Protein AF-A0A1V9YJK4-F1 (afdb_monomer)

Sequence (195 aa):
MKTFAFTTLLTTSVIASNLHNMESQVDLLLQFGGKDFKGDTQCASGSYCKVFNEWYSQCQLGGDNAVGVWGQCGGDGYTGPTKCAEGCTSKKWSDNYSQCVPSSDNPTKISSNFVMSNGVCFDRTDNGTDYAVPGINSFEDCVNEVSTRGKTYATWNGKMCDMFKLVYSYKMNESCKSAAKFNPDKWDCQGNMDY

Solvent-accessible surface area (backbone atoms only — not comparable to full-atom values): 11337 Å² total; per-residue (Å²): 138,87,84,82,84,83,82,81,81,81,79,79,78,77,80,85,76,81,74,75,79,80,64,69,53,28,53,81,73,33,72,35,39,31,65,88,61,82,72,46,72,40,48,32,90,41,33,24,86,42,75,77,51,74,63,37,17,32,15,36,61,9,42,103,66,21,22,17,70,73,29,68,27,41,28,65,91,60,84,71,48,56,42,43,12,68,73,31,36,76,44,74,80,50,76,62,34,17,29,10,32,50,53,85,72,48,82,68,82,46,64,90,42,52,48,75,40,79,21,39,32,66,42,86,48,90,92,53,99,55,52,71,44,76,82,48,84,48,65,44,57,36,51,45,49,20,55,78,69,74,30,39,30,31,25,29,66,83,53,43,29,37,35,24,77,63,49,74,51,68,46,82,39,79,78,23,35,21,36,41,49,38,42,77,92,74,76,43,70,91,68,65,73,92,126

Structure (mmCIF, N/CA/C/O backbone):
data_AF-A0A1V9YJK4-F1
#
_entry.id   AF-A0A1V9YJK4-F1
#
loop_
_atom_site.group_PDB
_atom_site.id
_atom_site.type_symbol
_atom_site.label_atom_id
_atom_site.label_alt_id
_atom_site.label_comp_id
_atom_site.label_asym_id
_atom_site.label_entity_id
_atom_site.label_seq_id
_atom_site.pdbx_PDB_ins_code
_atom_site.Cartn_x
_atom_site.Cartn_y
_atom_site.Cartn_z
_atom_site.occupancy
_atom_site.B_iso_or_equiv
_atom_site.auth_seq_id
_atom_site.auth_comp_id
_atom_site.auth_asym_id
_atom_site.auth_atom_id
_atom_site.pdbx_PDB_model_num
ATOM 1 N N . MET A 1 1 ? 11.602 73.565 -4.054 1.00 38.84 1 MET A N 1
ATOM 2 C CA . MET A 1 1 ? 11.328 72.321 -4.805 1.00 38.84 1 MET A CA 1
ATOM 3 C C . MET A 1 1 ? 11.532 71.168 -3.826 1.00 38.84 1 MET A C 1
ATOM 5 O O . MET A 1 1 ? 12.664 70.922 -3.442 1.00 38.84 1 MET A O 1
ATOM 9 N N . LYS A 1 2 ? 10.453 70.607 -3.259 1.00 36.59 2 LYS A N 1
ATOM 10 C CA . LYS A 1 2 ? 10.522 69.538 -2.243 1.00 36.59 2 LYS A CA 1
ATOM 11 C C . LYS A 1 2 ? 10.416 68.192 -2.957 1.00 36.59 2 LYS A C 1
ATOM 13 O O . LYS A 1 2 ? 9.367 67.888 -3.513 1.00 36.59 2 LYS A O 1
ATOM 18 N N . THR A 1 3 ? 11.498 67.426 -2.966 1.00 38.78 3 THR A N 1
ATOM 19 C CA . THR A 1 3 ? 11.543 66.079 -3.541 1.00 38.78 3 THR A CA 1
ATOM 20 C C . THR A 1 3 ? 11.019 65.093 -2.497 1.00 38.78 3 THR A C 1
ATOM 22 O O . THR A 1 3 ? 11.628 64.924 -1.444 1.00 38.78 3 THR A O 1
ATOM 25 N N . PHE A 1 4 ? 9.861 64.487 -2.758 1.00 41.50 4 PHE A N 1
ATOM 26 C CA . PHE A 1 4 ? 9.317 63.392 -1.955 1.00 41.50 4 PHE A CA 1
ATOM 27 C C . PHE A 1 4 ? 10.004 62.086 -2.369 1.00 41.50 4 PHE A C 1
ATOM 29 O O . PHE A 1 4 ? 9.888 61.669 -3.519 1.00 41.50 4 PHE A O 1
ATOM 36 N N . ALA A 1 5 ? 10.722 61.449 -1.444 1.00 45.41 5 ALA A N 1
ATOM 37 C CA . ALA A 1 5 ? 11.213 60.087 -1.619 1.00 45.41 5 ALA A CA 1
ATOM 38 C C . ALA A 1 5 ? 10.090 59.109 -1.237 1.00 45.41 5 ALA A C 1
ATOM 40 O O . ALA A 1 5 ? 9.694 59.039 -0.075 1.00 45.41 5 ALA A O 1
ATOM 41 N N . PHE A 1 6 ? 9.552 58.390 -2.222 1.00 45.97 6 PHE A N 1
ATOM 42 C CA . PHE A 1 6 ? 8.641 57.266 -2.006 1.00 45.97 6 PHE A CA 1
ATOM 43 C C . PHE A 1 6 ? 9.472 56.008 -1.741 1.00 45.97 6 PHE A C 1
ATOM 45 O O . PHE A 1 6 ? 10.063 55.441 -2.657 1.00 45.97 6 PHE A O 1
ATOM 52 N N . THR A 1 7 ? 9.529 55.573 -0.485 1.00 44.62 7 THR A N 1
ATOM 53 C CA . THR A 1 7 ? 10.108 54.280 -0.107 1.00 44.62 7 THR A CA 1
ATOM 54 C C . THR A 1 7 ? 9.038 53.205 -0.296 1.00 44.62 7 THR A C 1
ATOM 56 O O . THR A 1 7 ? 8.115 53.087 0.507 1.00 44.62 7 THR A O 1
ATOM 59 N N . THR A 1 8 ? 9.116 52.432 -1.376 1.00 44.72 8 THR A N 1
ATOM 60 C CA . THR A 1 8 ? 8.264 51.253 -1.583 1.00 44.72 8 THR A CA 1
ATOM 61 C C . THR A 1 8 ? 8.739 50.113 -0.683 1.00 44.72 8 THR A C 1
ATOM 63 O O . THR A 1 8 ? 9.786 49.521 -0.941 1.00 44.72 8 THR A O 1
ATOM 66 N N . LEU A 1 9 ? 7.977 49.795 0.370 1.00 43.16 9 LEU A N 1
ATOM 67 C CA . LEU A 1 9 ? 8.119 48.532 1.097 1.00 43.16 9 LEU A CA 1
ATOM 68 C C . LEU A 1 9 ? 7.596 47.391 0.211 1.00 43.16 9 LEU A C 1
ATOM 70 O O . LEU A 1 9 ? 6.396 47.303 -0.041 1.00 43.16 9 LEU A O 1
ATOM 74 N N . LEU A 1 10 ? 8.487 46.500 -0.231 1.00 45.19 10 LEU A N 1
ATOM 75 C CA . LEU A 1 10 ? 8.087 45.173 -0.693 1.00 45.19 10 LEU A CA 1
ATOM 76 C C . LEU A 1 10 ? 7.698 44.347 0.537 1.00 45.19 10 LEU A C 1
ATOM 78 O O . LEU A 1 10 ? 8.560 43.890 1.283 1.00 45.19 10 LEU A O 1
ATOM 82 N N . THR A 1 11 ? 6.401 44.149 0.752 1.00 44.22 11 THR A N 1
ATOM 83 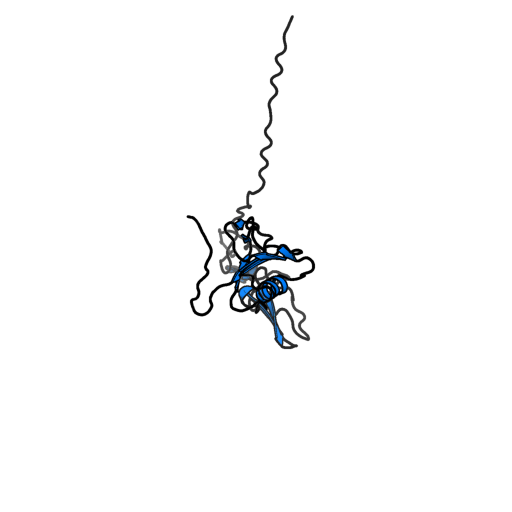C CA . THR A 1 11 ? 5.913 43.095 1.643 1.00 44.22 11 THR A CA 1
ATOM 84 C C . THR A 1 11 ? 6.063 41.771 0.902 1.00 44.22 11 THR A C 1
ATOM 86 O O . THR A 1 11 ? 5.256 41.453 0.027 1.00 44.22 11 THR A O 1
ATOM 89 N N . THR A 1 12 ? 7.106 41.003 1.203 1.00 48.06 12 THR A N 1
ATOM 90 C CA . THR A 1 12 ? 7.158 39.600 0.796 1.00 48.06 12 THR A CA 1
ATOM 91 C C . THR A 1 12 ? 6.079 38.850 1.571 1.00 48.06 12 THR A C 1
ATOM 93 O O . THR A 1 12 ? 6.155 38.664 2.783 1.00 48.06 12 THR A O 1
ATOM 96 N N . SER A 1 13 ? 5.023 38.448 0.870 1.00 49.06 13 SER A N 1
ATOM 97 C CA . SER A 1 13 ? 4.070 37.462 1.361 1.00 49.06 13 SER A CA 1
ATOM 98 C C . SER A 1 13 ? 4.814 36.142 1.544 1.00 49.06 13 SER A C 1
ATOM 100 O O . SER A 1 13 ? 5.209 35.506 0.565 1.00 49.06 13 SER A O 1
ATOM 102 N N . VAL A 1 14 ? 5.032 35.743 2.794 1.00 47.72 14 VAL A N 1
ATOM 103 C CA . VAL A 1 14 ? 5.474 34.389 3.124 1.00 47.72 14 VAL A CA 1
ATOM 104 C C . VAL A 1 14 ? 4.320 33.458 2.759 1.00 47.72 14 VAL A C 1
ATOM 106 O O . VAL A 1 14 ? 3.288 33.457 3.425 1.00 47.72 14 VAL A O 1
ATOM 109 N N . ILE A 1 15 ? 4.461 32.691 1.678 1.00 51.84 15 ILE A N 1
ATOM 110 C CA . ILE A 1 15 ? 3.573 31.558 1.418 1.00 51.84 15 ILE A CA 1
ATOM 111 C C . ILE A 1 15 ? 4.058 30.441 2.340 1.00 51.84 15 ILE A C 1
ATOM 113 O O . ILE A 1 15 ? 4.951 29.672 1.996 1.00 51.84 15 ILE A O 1
ATOM 117 N N . ALA A 1 16 ? 3.511 30.398 3.554 1.00 45.75 16 ALA A N 1
ATOM 118 C CA . ALA A 1 16 ? 3.593 29.214 4.391 1.00 45.75 16 ALA A CA 1
ATOM 119 C C . ALA A 1 16 ? 2.596 28.193 3.831 1.00 45.75 16 ALA A C 1
ATOM 121 O O . ALA A 1 16 ? 1.409 28.207 4.145 1.00 45.75 16 ALA A O 1
ATOM 122 N N . SER A 1 17 ? 3.067 27.323 2.949 1.00 50.72 17 SER A N 1
ATOM 123 C CA . SER A 1 17 ? 2.376 26.080 2.617 1.00 50.72 17 SER A CA 1
ATOM 124 C C . SER A 1 17 ? 3.384 24.967 2.850 1.00 50.72 17 SER A C 1
ATOM 126 O O . SER A 1 17 ? 4.493 25.047 2.329 1.00 50.72 17 SER A O 1
ATOM 128 N N . ASN A 1 18 ? 2.994 23.989 3.672 1.00 51.12 18 ASN A N 1
ATOM 129 C CA . ASN A 1 18 ? 3.783 22.884 4.247 1.00 51.12 18 ASN A CA 1
ATOM 130 C C . ASN A 1 18 ? 4.270 23.086 5.695 1.00 51.12 18 ASN A C 1
ATOM 132 O O . ASN A 1 18 ? 5.269 22.503 6.106 1.00 51.12 18 ASN A O 1
ATOM 136 N N . LEU A 1 19 ? 3.514 23.820 6.516 1.00 32.59 19 LEU A N 1
ATOM 137 C CA . LEU A 1 19 ? 3.364 23.383 7.905 1.00 32.59 19 LEU A CA 1
ATOM 138 C C . LEU A 1 19 ? 2.388 22.205 7.867 1.00 32.59 19 LEU A C 1
ATOM 140 O O . LEU A 1 19 ? 1.180 22.410 7.769 1.00 32.59 19 LEU A O 1
ATOM 144 N N . HIS A 1 20 ? 2.900 20.971 7.919 1.00 35.34 20 HIS A N 1
ATOM 145 C CA . HIS A 1 20 ? 2.105 19.923 8.548 1.00 35.34 20 HIS A CA 1
ATOM 146 C C . HIS A 1 20 ? 1.785 20.461 9.935 1.00 35.34 20 HIS A C 1
ATOM 148 O O . HIS A 1 20 ? 2.692 20.749 10.717 1.00 35.34 20 HIS A O 1
ATOM 154 N N . ASN A 1 21 ? 0.503 20.707 10.179 1.00 39.94 21 ASN A N 1
ATOM 155 C CA . ASN A 1 21 ? 0.000 21.051 11.489 1.00 39.94 21 ASN A CA 1
ATOM 156 C C . ASN A 1 21 ? 0.451 19.911 12.413 1.00 39.94 21 ASN A C 1
ATOM 158 O O . ASN A 1 21 ? -0.132 18.830 12.372 1.00 39.94 21 ASN A O 1
ATOM 162 N N . MET A 1 22 ? 1.526 20.107 13.184 1.00 43.03 22 MET A N 1
ATOM 163 C CA . MET A 1 22 ? 1.849 19.239 14.315 1.00 43.03 22 MET A CA 1
ATOM 164 C C . MET A 1 22 ? 0.860 19.577 15.426 1.00 43.03 22 MET A C 1
ATOM 166 O O . MET A 1 22 ? 1.220 20.087 16.482 1.00 43.03 22 MET A O 1
ATOM 170 N N . GLU A 1 23 ? -0.420 19.359 15.145 1.00 56.34 23 GLU A N 1
ATOM 171 C CA . GLU A 1 23 ? -1.382 19.122 16.199 1.00 56.34 23 GLU A CA 1
ATOM 172 C C . GLU A 1 23 ? -0.884 17.852 16.888 1.00 56.34 23 GLU A C 1
ATOM 174 O O . GLU A 1 23 ? -0.566 16.866 16.218 1.00 56.34 23 GLU A O 1
ATOM 179 N N . SER A 1 24 ? -0.670 17.914 18.196 1.00 66.75 24 SER A N 1
ATOM 180 C CA . SER A 1 24 ? -0.161 16.788 18.962 1.00 66.75 24 SER A CA 1
ATOM 181 C C . SER A 1 24 ? -1.217 15.683 18.948 1.00 66.75 24 SER A C 1
ATOM 183 O O . SER A 1 24 ? -2.209 15.709 19.670 1.00 66.75 24 SER A O 1
ATOM 185 N N . GLN A 1 25 ? -1.059 14.754 18.009 1.00 75.25 25 GLN A N 1
ATOM 186 C CA . GLN A 1 25 ? -1.966 13.634 17.823 1.00 75.25 25 GLN A CA 1
ATOM 187 C C . GLN A 1 25 ? -1.501 12.459 18.677 1.00 75.25 25 GLN A C 1
ATOM 189 O O . GLN A 1 25 ? -0.317 12.129 18.726 1.00 75.25 25 GLN A O 1
ATOM 194 N N . VAL A 1 26 ? -2.453 11.823 19.351 1.00 80.25 26 VAL A N 1
ATOM 195 C CA . VAL A 1 26 ? -2.215 10.624 20.145 1.00 80.25 26 VAL A CA 1
ATOM 196 C C . VAL A 1 26 ? -2.141 9.421 19.216 1.00 80.25 26 VAL A C 1
ATOM 198 O O . VAL A 1 26 ? -3.103 9.117 18.501 1.00 80.25 26 VAL A O 1
ATOM 201 N N . ASP A 1 27 ? -0.996 8.739 19.248 1.00 78.38 27 ASP A N 1
ATOM 202 C CA . ASP A 1 27 ? -0.776 7.520 18.480 1.00 78.38 27 ASP A CA 1
ATOM 203 C C . ASP A 1 27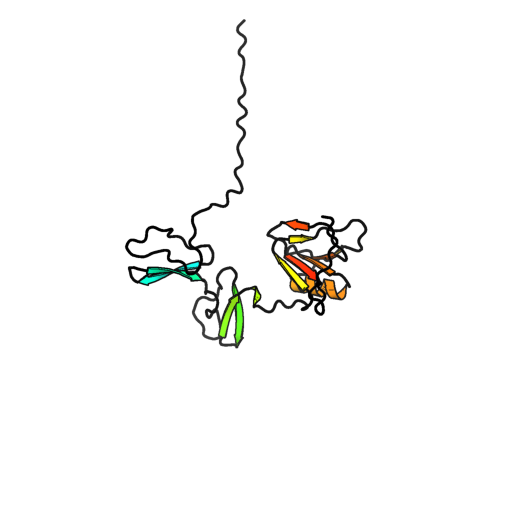 ? -1.734 6.400 18.891 1.00 78.38 27 ASP A C 1
ATOM 205 O O . ASP A 1 27 ? -2.366 6.379 19.954 1.00 78.38 27 ASP A O 1
ATOM 209 N N . LEU A 1 28 ? -1.829 5.417 18.009 1.00 77.38 28 LEU A N 1
ATOM 210 C CA . LEU A 1 28 ? -2.688 4.274 18.200 1.00 77.38 28 LEU A CA 1
ATOM 211 C C . LEU A 1 28 ? -2.388 3.518 19.511 1.00 77.38 28 LEU A C 1
ATOM 213 O O . LEU A 1 28 ? -1.239 3.315 19.891 1.00 77.38 28 LEU A O 1
ATOM 217 N N . LEU A 1 29 ? -3.446 3.033 20.170 1.00 82.81 29 LEU A N 1
ATOM 218 C CA . LEU A 1 29 ? -3.425 2.336 21.460 1.00 82.81 29 LEU A CA 1
ATOM 219 C C . LEU A 1 29 ? -2.910 3.186 22.630 1.00 82.81 29 LEU A C 1
ATOM 221 O O . LEU A 1 29 ? -2.842 2.683 23.755 1.00 82.81 29 LEU A O 1
ATOM 225 N N . LEU A 1 30 ? -2.601 4.464 22.429 1.00 89.31 30 LEU A N 1
ATOM 226 C CA . LEU A 1 30 ? -2.267 5.347 23.534 1.00 89.31 30 LEU A CA 1
ATOM 227 C C . LEU A 1 30 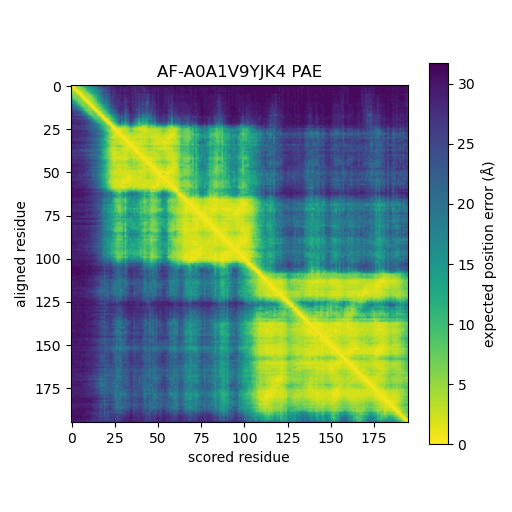? -3.528 5.909 24.196 1.00 89.31 30 LEU A C 1
ATOM 229 O O . LEU A 1 30 ? -4.610 6.004 23.604 1.00 89.31 30 LEU A O 1
ATOM 233 N N . GLN A 1 31 ? -3.381 6.239 25.479 1.00 90.50 31 GLN A N 1
ATOM 234 C CA . GLN A 1 31 ? -4.411 6.935 26.235 1.00 90.50 31 GLN A CA 1
ATOM 235 C C . GLN A 1 31 ? -4.546 8.361 25.701 1.00 90.50 31 GLN A C 1
ATOM 237 O O . GLN A 1 31 ? -3.544 9.057 25.576 1.00 90.50 31 GLN A O 1
ATOM 242 N N . PHE A 1 32 ? -5.777 8.797 25.446 1.00 90.19 32 PHE A N 1
ATOM 243 C CA . PHE A 1 32 ? -6.083 10.177 25.038 1.00 90.19 32 PHE A CA 1
ATOM 244 C C . PHE A 1 32 ? -7.132 10.836 25.950 1.00 90.19 32 PHE A C 1
ATOM 246 O O . PHE A 1 32 ? -7.530 11.978 25.736 1.00 90.19 32 PHE A O 1
ATOM 253 N N . GLY A 1 33 ? -7.635 10.123 26.961 1.00 90.94 33 GLY A N 1
ATOM 254 C CA . GLY A 1 33 ? -8.665 10.656 27.843 1.00 90.94 33 GLY A CA 1
ATOM 255 C C . GLY A 1 33 ? -8.837 9.880 29.140 1.00 90.94 33 GLY A C 1
ATOM 256 O O . GLY A 1 33 ? -8.253 8.813 29.350 1.00 90.94 33 GLY A O 1
ATOM 257 N N . GLY A 1 34 ? -9.647 10.458 30.021 1.00 92.56 34 GLY A N 1
ATOM 258 C CA . GLY A 1 34 ? -9.867 9.989 31.381 1.00 92.56 34 GLY A CA 1
ATOM 259 C C . GLY A 1 34 ? -9.866 11.145 32.372 1.00 92.56 34 GLY A C 1
ATOM 260 O O . GLY A 1 34 ? -9.317 12.217 32.109 1.00 92.56 34 GLY A O 1
ATOM 261 N N . LYS A 1 35 ? -10.492 10.940 33.523 1.00 94.50 35 LYS A N 1
ATOM 262 C CA . LYS A 1 35 ? -10.474 11.886 34.630 1.00 94.50 35 LYS A CA 1
ATOM 263 C C . LYS A 1 35 ? -9.028 12.150 35.059 1.00 94.50 35 LYS A C 1
ATOM 265 O O . LYS A 1 35 ? -8.242 11.225 35.232 1.00 94.50 35 LYS A O 1
ATOM 270 N N . ASP A 1 36 ? -8.694 13.435 35.146 1.00 91.69 36 ASP A N 1
ATOM 271 C CA . ASP A 1 36 ? -7.356 13.978 35.421 1.00 91.69 36 ASP A CA 1
ATOM 272 C C . ASP A 1 36 ? -6.274 13.747 34.349 1.00 91.69 36 ASP A C 1
ATOM 274 O O . ASP A 1 36 ? -5.127 14.145 34.555 1.00 91.69 36 ASP A O 1
ATOM 278 N N . PHE A 1 37 ? -6.617 13.210 33.174 1.00 91.88 37 PHE A N 1
ATOM 279 C CA . PHE A 1 37 ? -5.679 13.109 32.054 1.00 91.88 37 PHE A CA 1
ATOM 280 C C . PHE A 1 37 ? -5.255 14.507 31.556 1.00 91.88 37 PHE A C 1
ATOM 282 O O . PHE A 1 37 ? -6.090 15.395 31.377 1.00 91.88 37 PHE A O 1
ATOM 289 N N . LYS A 1 38 ? -3.943 14.718 31.369 1.00 91.19 38 LYS A N 1
ATOM 290 C CA . LYS A 1 38 ? -3.337 16.010 30.968 1.00 91.19 38 LYS A CA 1
ATOM 291 C C . LYS A 1 38 ? -2.611 15.964 29.619 1.00 91.19 38 LYS A C 1
ATOM 293 O O . LYS A 1 38 ? -1.958 16.941 29.267 1.00 91.19 38 LYS A O 1
ATOM 298 N N . GLY A 1 39 ? -2.668 14.829 28.926 1.00 86.75 39 GLY A N 1
ATOM 299 C CA . GLY A 1 39 ? -2.074 14.672 27.603 1.00 86.75 39 GLY A CA 1
ATOM 300 C C . GLY A 1 39 ? -3.000 15.157 26.494 1.00 86.75 39 GLY A C 1
ATOM 301 O O . GLY A 1 39 ? -4.077 15.705 26.746 1.00 86.75 39 GLY A O 1
ATOM 302 N N . ASP A 1 40 ? -2.578 14.916 25.261 1.00 89.06 40 ASP A N 1
ATOM 303 C CA . ASP A 1 40 ? -3.336 15.291 24.075 1.00 89.06 40 ASP A CA 1
ATOM 304 C C . ASP A 1 40 ? -4.629 14.488 23.949 1.00 89.06 40 ASP A C 1
ATOM 306 O O . ASP A 1 40 ? -4.702 13.322 24.327 1.00 89.06 40 ASP A O 1
ATOM 310 N N . THR A 1 41 ? -5.677 15.117 23.425 1.00 87.12 41 THR A N 1
ATOM 311 C CA . THR A 1 41 ? -7.034 14.536 23.423 1.00 87.12 41 THR A CA 1
ATOM 312 C C . THR A 1 41 ? -7.552 14.218 22.026 1.00 87.12 41 THR A C 1
ATOM 314 O O . THR A 1 41 ? -8.715 13.851 21.857 1.00 87.12 41 THR A O 1
ATOM 317 N N . GLN A 1 42 ? -6.688 14.323 21.018 1.00 84.00 42 GLN A N 1
ATOM 318 C CA . GLN A 1 42 ? -7.042 14.081 19.630 1.00 84.00 42 GLN A CA 1
ATOM 319 C C . GLN A 1 42 ? -6.275 12.879 19.097 1.00 84.00 42 GLN A C 1
ATOM 321 O O . GLN A 1 42 ? -5.049 12.887 19.048 1.00 84.00 42 GLN A O 1
ATOM 326 N N . CYS A 1 43 ? -6.999 11.832 18.706 1.00 82.56 43 CYS A N 1
ATOM 327 C CA . CYS A 1 43 ? -6.388 10.669 18.075 1.00 82.56 43 CYS A CA 1
ATOM 328 C C . CYS A 1 43 ? -5.836 11.024 16.694 1.00 82.56 43 CYS A C 1
ATOM 330 O O . CYS A 1 43 ? -6.409 11.858 15.987 1.00 82.56 43 CYS A O 1
ATOM 332 N N . ALA A 1 44 ? -4.757 10.347 16.304 1.00 77.19 44 ALA A N 1
ATOM 333 C CA . ALA A 1 44 ? -4.239 10.433 14.948 1.00 77.19 44 ALA A CA 1
ATOM 334 C C . ALA A 1 44 ? -5.297 10.053 13.898 1.00 77.19 44 ALA A C 1
ATOM 336 O O . ALA A 1 44 ? -6.203 9.253 14.165 1.00 77.19 44 ALA A O 1
ATOM 337 N N . SER A 1 45 ? -5.177 10.618 12.693 1.00 65.62 45 SER A N 1
ATOM 338 C CA . SER A 1 45 ? -6.061 10.297 11.563 1.00 65.62 45 SER A CA 1
ATOM 339 C C . SER A 1 45 ? -6.187 8.781 11.357 1.00 65.62 45 SER A C 1
ATOM 341 O O . SER A 1 45 ? -5.209 8.041 11.440 1.00 65.62 45 SER A O 1
ATOM 343 N N . GLY A 1 46 ? -7.414 8.301 11.128 1.00 64.88 46 GLY A N 1
ATOM 344 C CA . GLY A 1 46 ? -7.713 6.866 11.005 1.00 64.88 46 GLY A CA 1
ATOM 345 C C . GLY A 1 46 ? -7.919 6.125 12.335 1.00 64.88 46 GLY A C 1
ATOM 346 O O . GLY A 1 46 ? -8.209 4.925 12.322 1.00 64.88 46 GLY A O 1
ATOM 347 N N . SER A 1 47 ? -7.817 6.825 13.468 1.00 74.75 47 SER A N 1
ATOM 348 C CA . SER A 1 47 ? -8.146 6.309 14.799 1.00 74.75 47 SER A CA 1
ATOM 349 C C . SER A 1 47 ? -9.321 7.065 15.424 1.00 74.75 47 SER A C 1
ATOM 351 O O . SER A 1 47 ? -9.608 8.210 15.074 1.00 74.75 47 SER A O 1
ATOM 353 N N . TYR A 1 48 ? -9.993 6.432 16.386 1.00 76.88 48 TYR A N 1
ATOM 354 C CA . TYR A 1 48 ? -11.122 7.007 17.106 1.00 76.88 48 TYR A CA 1
ATOM 355 C C . TYR A 1 48 ? -11.004 6.856 18.613 1.00 76.88 48 TYR A C 1
ATOM 357 O O . TYR A 1 48 ? -10.343 5.965 19.152 1.00 76.88 48 TYR A O 1
ATOM 365 N N . CYS A 1 49 ? -11.710 7.754 19.281 1.00 79.62 49 CYS A N 1
ATOM 366 C CA . CYS A 1 49 ? -11.866 7.816 20.717 1.00 79.62 49 CYS A CA 1
ATOM 367 C C . CYS A 1 49 ? -12.738 6.644 21.196 1.00 79.62 49 CYS A C 1
ATOM 369 O O . CYS A 1 49 ? -13.957 6.645 21.019 1.00 79.62 49 CYS A O 1
ATOM 371 N N . LYS A 1 50 ? -12.129 5.638 21.835 1.00 82.69 50 LYS A N 1
ATOM 372 C CA . LYS A 1 50 ? -12.877 4.629 22.592 1.00 82.69 50 LYS A CA 1
ATOM 373 C C . LYS A 1 50 ? -12.777 4.924 24.081 1.00 82.69 50 LYS A C 1
ATOM 375 O O . LYS A 1 50 ? -11.727 4.734 2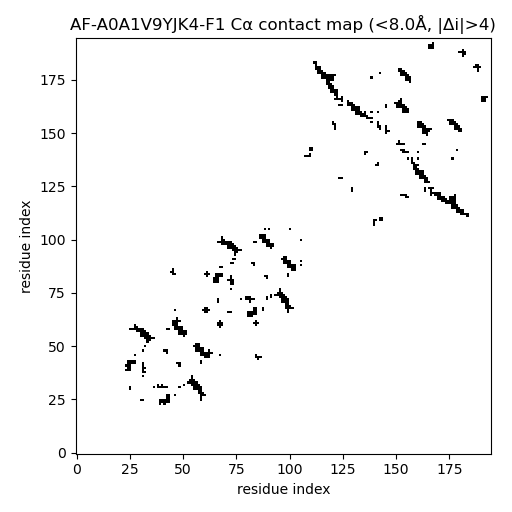4.697 1.00 82.69 50 LYS A O 1
ATOM 380 N N . VAL A 1 51 ? -13.892 5.347 24.669 1.00 85.69 51 VAL A N 1
ATOM 381 C CA . VAL A 1 51 ? -14.032 5.470 26.125 1.00 85.69 51 VAL A CA 1
ATOM 382 C C . VAL A 1 51 ? -14.217 4.074 26.715 1.00 85.69 51 VAL A C 1
ATOM 384 O O . VAL A 1 51 ? -15.143 3.359 26.335 1.00 85.69 51 VAL A O 1
ATOM 387 N N . PHE A 1 52 ? -13.340 3.671 27.634 1.00 83.75 52 PHE A N 1
ATOM 388 C CA . PHE A 1 52 ? -13.501 2.414 28.373 1.00 83.75 52 PHE A CA 1
ATOM 389 C C . PHE A 1 52 ? -14.189 2.645 29.715 1.00 83.75 52 PHE A C 1
ATOM 391 O O . PHE A 1 52 ? -15.041 1.856 30.116 1.00 83.75 52 PHE A O 1
ATOM 398 N N . ASN A 1 53 ? -13.816 3.715 30.415 1.00 90.88 53 ASN A N 1
ATOM 399 C CA . ASN A 1 53 ? -14.443 4.157 31.656 1.00 90.88 53 ASN A CA 1
ATOM 400 C C . ASN A 1 53 ? -14.139 5.646 31.896 1.00 90.88 53 ASN A C 1
ATOM 402 O O . ASN A 1 53 ? -13.466 6.287 31.092 1.00 90.88 53 ASN A O 1
ATOM 406 N N . GLU A 1 54 ? -14.622 6.202 33.009 1.00 94.44 54 GLU A N 1
ATOM 407 C CA . GLU A 1 54 ? -14.426 7.623 33.329 1.00 94.44 54 GLU A CA 1
ATOM 408 C C . GLU A 1 54 ? -12.945 8.022 33.513 1.00 94.44 54 GLU A C 1
ATOM 410 O O . GLU A 1 54 ? -12.620 9.195 33.384 1.00 94.44 54 GLU A O 1
ATOM 415 N N . TRP A 1 55 ? -12.044 7.073 33.793 1.00 95.19 55 TRP A N 1
ATOM 416 C CA . TRP A 1 55 ? -10.614 7.294 34.055 1.00 95.19 55 TRP A CA 1
ATOM 417 C C . TRP A 1 55 ? -9.717 6.959 32.860 1.00 95.19 55 TRP A C 1
ATOM 419 O O . TRP A 1 55 ? -8.534 7.293 32.879 1.00 95.19 55 TRP A O 1
ATOM 429 N N . TYR A 1 56 ? -10.249 6.299 31.830 1.00 91.19 56 TYR A N 1
ATOM 430 C CA . TYR A 1 56 ? -9.449 5.797 30.722 1.00 91.19 56 TYR A CA 1
ATOM 431 C C . TYR A 1 56 ? -10.224 5.764 29.406 1.00 91.19 56 TYR A C 1
ATOM 433 O O . TYR A 1 56 ? -11.226 5.055 29.249 1.00 91.19 56 TYR A O 1
ATOM 441 N N . SER A 1 57 ? -9.669 6.473 28.430 1.00 91.12 57 SER A N 1
ATOM 442 C CA . SER A 1 57 ? -10.063 6.421 27.030 1.00 91.12 57 SER A CA 1
ATOM 443 C C . SER A 1 57 ? -8.822 6.226 26.168 1.00 91.12 57 SER A C 1
ATOM 445 O O . SER A 1 57 ? -7.789 6.856 26.400 1.00 91.12 57 SER A O 1
ATOM 447 N N . GLN A 1 58 ? -8.927 5.363 25.163 1.00 89.62 58 GLN A N 1
ATOM 448 C CA . GLN A 1 58 ? -7.813 4.968 24.306 1.00 89.62 58 GLN A CA 1
ATOM 449 C C . GLN A 1 58 ? -8.123 5.224 22.834 1.00 89.62 58 GLN A C 1
ATOM 451 O O . GLN A 1 58 ? -9.251 4.989 22.387 1.00 89.62 58 GLN A O 1
ATOM 456 N N . CYS A 1 59 ? -7.111 5.651 22.081 1.00 86.81 59 CYS A N 1
ATOM 457 C CA . CYS A 1 59 ? -7.205 5.738 20.635 1.00 86.81 59 CYS A CA 1
ATOM 458 C C . CYS A 1 59 ? -7.189 4.328 20.057 1.00 86.81 59 CYS A C 1
ATOM 460 O O . CYS A 1 59 ? -6.236 3.570 20.231 1.00 86.81 59 CYS A O 1
ATOM 462 N N . GLN A 1 60 ? -8.279 3.959 19.402 1.00 80.62 60 GLN A N 1
ATOM 463 C CA . GLN A 1 60 ? -8.459 2.662 18.766 1.00 80.62 60 GLN A CA 1
ATOM 464 C C . GLN A 1 60 ? -8.482 2.838 17.253 1.00 80.62 60 GLN A C 1
ATOM 466 O O . GLN A 1 60 ? -8.872 3.892 16.758 1.00 80.62 60 GLN A O 1
ATOM 471 N N . LEU A 1 61 ? -8.091 1.807 16.505 1.00 73.12 61 LEU A N 1
ATOM 472 C CA . LEU A 1 61 ? -8.208 1.832 15.045 1.00 73.12 61 LEU A CA 1
ATOM 473 C C . LEU A 1 61 ? -9.689 1.925 14.669 1.00 73.12 61 LEU A C 1
ATOM 475 O O . LEU A 1 61 ? -10.480 1.120 15.160 1.00 73.12 61 LEU A O 1
ATOM 479 N N . GLY A 1 62 ? -10.069 2.872 13.805 1.00 68.88 62 GLY A N 1
ATOM 480 C CA . GLY A 1 62 ? -11.468 3.061 13.401 1.00 68.88 62 GLY A CA 1
ATOM 481 C C . GLY A 1 62 ? -11.962 4.509 13.416 1.00 68.88 62 GLY A C 1
ATOM 482 O O . GLY A 1 62 ? -11.184 5.455 13.449 1.00 68.88 62 GLY A O 1
ATOM 483 N N . GLY A 1 63 ? -13.288 4.648 13.375 1.00 67.25 63 GLY A N 1
ATOM 484 C CA . GLY A 1 63 ? -14.074 5.886 13.372 1.00 67.25 63 GLY A CA 1
ATOM 485 C C . GLY A 1 63 ? -15.547 5.575 13.640 1.00 67.25 63 GLY A C 1
ATOM 486 O O . GLY A 1 63 ? -15.961 4.428 13.484 1.00 67.25 63 GLY A O 1
ATOM 487 N N . ASP A 1 64 ? -16.368 6.588 13.932 1.00 62.97 64 ASP A N 1
ATOM 488 C CA . ASP A 1 64 ? -17.828 6.420 14.110 1.00 62.97 64 ASP A CA 1
ATOM 489 C C . ASP A 1 64 ? -18.508 5.745 12.900 1.00 62.97 64 ASP A C 1
ATOM 491 O O . ASP A 1 64 ? -19.556 5.121 13.027 1.00 62.97 64 ASP A O 1
ATOM 495 N N . ASN A 1 65 ? -17.871 5.827 11.726 1.00 68.81 65 ASN A N 1
ATOM 496 C CA . ASN A 1 65 ? -18.284 5.179 10.481 1.00 68.81 65 ASN A CA 1
ATOM 497 C C . ASN A 1 65 ? -17.157 4.353 9.831 1.00 68.81 65 ASN A C 1
ATOM 499 O O . ASN A 1 65 ? -17.197 4.113 8.623 1.00 68.81 65 ASN A O 1
ATOM 503 N N . ALA A 1 66 ? -16.125 3.968 10.590 1.00 80.00 66 ALA A N 1
ATOM 504 C CA . ALA A 1 66 ? -14.995 3.204 10.073 1.00 80.00 66 ALA A CA 1
ATOM 505 C C . ALA A 1 66 ? -14.599 2.054 11.007 1.00 80.00 66 ALA A C 1
ATOM 507 O O . ALA A 1 66 ? -14.376 2.232 12.202 1.00 80.00 66 ALA A O 1
ATOM 508 N N . VAL A 1 67 ? -14.478 0.862 10.440 1.00 84.31 67 VAL A N 1
ATOM 509 C CA . VAL A 1 67 ? -14.105 -0.364 11.136 1.00 84.31 67 VAL A CA 1
ATOM 510 C C . VAL A 1 67 ? -12.589 -0.419 11.294 1.00 84.31 67 VAL A C 1
ATOM 512 O O . VAL A 1 67 ? -11.850 -0.304 10.314 1.00 84.31 67 VAL A O 1
ATOM 515 N N . GLY A 1 68 ? -12.124 -0.602 12.528 1.00 79.50 68 GLY A N 1
ATOM 516 C CA . GLY A 1 68 ? -10.709 -0.812 12.826 1.00 79.50 68 GLY A CA 1
ATOM 517 C C . GLY A 1 68 ? -10.133 -2.072 12.186 1.00 79.50 68 GLY A C 1
ATOM 518 O O . GLY A 1 68 ? -10.866 -2.951 11.727 1.00 79.50 68 GLY A O 1
ATOM 519 N N . VAL A 1 69 ? -8.804 -2.189 12.189 1.00 79.06 69 VAL A N 1
ATOM 520 C CA . VAL A 1 69 ? -8.138 -3.416 11.734 1.00 79.06 69 VAL A CA 1
ATOM 521 C C . VAL A 1 69 ? -8.689 -4.631 12.486 1.00 79.06 69 VAL A C 1
ATOM 523 O O . VAL A 1 69 ? -8.986 -4.573 13.679 1.00 79.06 69 VAL A O 1
ATOM 526 N N . TRP A 1 70 ? -8.857 -5.727 11.762 1.00 84.81 70 TRP A N 1
ATOM 527 C CA . TRP A 1 70 ? -9.454 -6.989 12.192 1.00 84.81 70 TRP A CA 1
ATOM 528 C C . TRP A 1 70 ? -10.946 -6.936 12.560 1.00 84.81 70 TRP A C 1
ATOM 530 O O . TRP A 1 70 ? -11.523 -7.968 12.906 1.00 84.81 70 TRP A O 1
ATOM 540 N N . GLY A 1 71 ? -11.613 -5.786 12.445 1.00 87.81 71 GLY A N 1
ATOM 541 C CA . GLY A 1 71 ? -13.060 -5.693 12.632 1.00 87.81 71 GLY A CA 1
ATOM 542 C C . GLY A 1 71 ? -13.848 -6.210 11.423 1.00 87.81 71 GLY A C 1
ATOM 543 O O . GLY A 1 71 ? -13.376 -6.142 10.288 1.00 87.81 71 GLY A O 1
ATOM 544 N N . GLN A 1 72 ? -15.066 -6.713 11.651 1.00 92.50 72 GLN A N 1
ATOM 545 C CA . GLN A 1 72 ? -15.974 -7.103 10.566 1.00 92.50 72 GLN A CA 1
ATOM 546 C C . GLN A 1 72 ? -16.501 -5.861 9.839 1.00 92.50 72 GLN A C 1
ATOM 548 O O . GLN A 1 72 ? -17.037 -4.957 10.478 1.00 92.50 72 GLN A O 1
ATOM 553 N N . CYS A 1 73 ? -16.390 -5.845 8.514 1.00 92.44 73 CYS A N 1
ATOM 554 C CA . CYS A 1 73 ? -16.791 -4.732 7.647 1.00 92.44 73 CYS A CA 1
ATOM 555 C C . CYS A 1 73 ? -17.724 -5.152 6.503 1.00 92.44 73 CYS A C 1
ATOM 557 O O . CYS A 1 73 ? -17.939 -4.407 5.550 1.00 92.44 73 CYS A O 1
ATOM 559 N N . GLY A 1 74 ? -18.283 -6.357 6.567 1.00 94.56 74 GLY A N 1
ATOM 560 C CA . GLY A 1 74 ? -19.241 -6.826 5.578 1.00 94.56 74 GLY A CA 1
ATOM 561 C C . GLY A 1 74 ? -19.612 -8.290 5.760 1.00 94.56 74 GLY A C 1
ATOM 562 O O . GLY A 1 74 ? -19.175 -8.956 6.706 1.00 94.56 74 GLY A O 1
ATOM 563 N N . GLY A 1 75 ? -20.417 -8.767 4.818 1.00 95.88 75 GLY A N 1
ATOM 564 C CA . GLY A 1 75 ? -21.012 -10.096 4.820 1.00 95.88 75 GLY A CA 1
ATOM 565 C C . GLY A 1 75 ? -22.529 -10.032 4.667 1.00 95.88 75 GLY A C 1
ATOM 566 O O . GLY A 1 75 ? -23.153 -9.043 5.054 1.00 95.88 75 GLY A O 1
ATOM 567 N N . ASP A 1 76 ? -23.122 -11.078 4.107 1.00 96.44 76 ASP A N 1
ATOM 568 C CA . ASP A 1 76 ? -24.571 -11.209 3.979 1.00 96.44 76 ASP A CA 1
ATOM 569 C C . ASP A 1 76 ? -25.263 -11.062 5.345 1.00 96.44 76 ASP A C 1
ATOM 571 O O . ASP A 1 76 ? -24.956 -11.763 6.310 1.00 96.44 76 ASP A O 1
ATOM 575 N N . GLY A 1 77 ? -26.194 -10.107 5.433 1.00 92.69 77 GLY A N 1
ATOM 576 C CA . GLY A 1 77 ? -26.928 -9.779 6.660 1.00 92.69 77 GLY A CA 1
ATOM 577 C C . GLY A 1 77 ? -26.196 -8.858 7.645 1.00 92.69 77 GLY A C 1
ATOM 578 O O . GLY A 1 77 ? -26.768 -8.510 8.677 1.00 92.69 77 GLY A O 1
ATOM 579 N N . TYR A 1 78 ? -24.967 -8.424 7.352 1.00 93.38 78 TYR A N 1
ATOM 580 C CA . TYR A 1 78 ? -24.243 -7.470 8.193 1.00 93.38 78 TYR A CA 1
ATOM 581 C C . TYR A 1 78 ? -24.818 -6.050 8.053 1.00 93.38 78 TYR A C 1
ATOM 583 O O . TYR A 1 78 ? -24.883 -5.500 6.956 1.00 93.38 78 TYR A O 1
ATOM 591 N N . THR A 1 79 ? -25.210 -5.437 9.174 1.00 90.69 79 THR A N 1
ATOM 592 C CA . THR A 1 79 ? -25.824 -4.093 9.224 1.00 90.69 79 THR A CA 1
ATOM 593 C C . THR A 1 79 ? -24.923 -3.028 9.854 1.00 90.69 79 THR A C 1
ATOM 595 O O . THR A 1 79 ? -25.378 -1.916 10.115 1.00 90.69 79 THR A O 1
ATOM 598 N N . GLY A 1 80 ? -23.674 -3.375 10.172 1.00 86.69 80 GLY A N 1
ATOM 599 C CA . GLY A 1 80 ? -22.712 -2.455 10.776 1.00 86.69 80 GLY A CA 1
ATOM 600 C C . GLY A 1 80 ? -21.946 -1.613 9.745 1.00 86.69 80 GLY A C 1
ATOM 601 O O . GLY A 1 80 ? -22.231 -1.668 8.545 1.00 86.69 80 GLY A O 1
ATOM 602 N N . PRO A 1 81 ? -20.949 -0.833 10.195 1.00 86.00 81 PRO A N 1
ATOM 603 C CA . PRO A 1 81 ? -20.116 -0.023 9.310 1.00 86.00 81 PRO A CA 1
ATOM 604 C C . PRO A 1 81 ? -19.318 -0.888 8.325 1.00 86.00 81 PRO A C 1
ATOM 606 O O . PRO A 1 81 ? -18.710 -1.880 8.710 1.00 86.00 81 PRO A O 1
ATOM 609 N N . THR A 1 82 ? -19.278 -0.508 7.047 1.00 90.31 82 THR A N 1
ATOM 610 C CA . THR A 1 82 ? -18.596 -1.294 5.996 1.00 90.31 82 THR A CA 1
ATOM 611 C C . THR A 1 82 ? -17.275 -0.697 5.524 1.00 90.31 82 THR A C 1
ATOM 613 O O . THR A 1 82 ? -16.482 -1.348 4.844 1.00 90.31 82 THR A O 1
ATOM 616 N N . LYS A 1 83 ? -17.007 0.557 5.885 1.00 88.50 83 LYS A N 1
ATOM 617 C CA . LYS A 1 83 ? -15.772 1.250 5.527 1.00 88.50 83 LYS A CA 1
ATOM 618 C C . LYS A 1 83 ? -14.668 0.867 6.512 1.00 88.50 83 LYS A C 1
ATOM 620 O O . LYS A 1 83 ? -14.879 0.972 7.712 1.00 88.50 83 LYS A O 1
ATOM 625 N N . CYS A 1 84 ? -13.494 0.469 6.029 1.00 86.69 84 CYS A N 1
ATOM 626 C CA . CYS A 1 84 ? -12.327 0.266 6.891 1.00 86.69 84 CYS A CA 1
ATOM 627 C C . CYS A 1 84 ? -11.652 1.591 7.259 1.00 86.69 84 CYS A C 1
ATOM 629 O O . CYS A 1 84 ? -11.712 2.561 6.499 1.00 86.69 84 CYS A O 1
ATOM 631 N N . ALA A 1 85 ? -11.006 1.612 8.424 1.00 80.25 85 ALA A N 1
ATOM 632 C CA . ALA A 1 85 ? -10.103 2.678 8.839 1.00 80.25 85 ALA A CA 1
ATOM 633 C C . ALA A 1 85 ? -8.985 2.898 7.810 1.00 80.25 85 ALA A C 1
ATOM 635 O O . ALA A 1 85 ? -8.653 2.005 7.025 1.00 80.25 85 ALA A O 1
ATOM 636 N N . GLU A 1 86 ? -8.391 4.087 7.825 1.00 70.69 86 GLU A N 1
ATOM 637 C CA . GLU A 1 86 ? -7.257 4.410 6.961 1.00 70.69 86 GLU A CA 1
ATOM 638 C C . GLU A 1 86 ? -6.090 3.430 7.195 1.00 70.69 86 GLU A C 1
ATOM 640 O O . GLU A 1 86 ? -5.893 2.923 8.299 1.00 70.69 86 GLU A O 1
ATOM 645 N N . GLY A 1 87 ? -5.372 3.066 6.129 1.00 67.62 87 GLY A N 1
ATOM 646 C CA . GLY A 1 87 ? -4.349 2.013 6.175 1.00 67.62 87 GLY A CA 1
ATOM 647 C C . GLY A 1 87 ? -4.892 0.574 6.209 1.00 67.62 87 GLY A C 1
ATOM 648 O O . GLY A 1 87 ? -4.116 -0.367 6.018 1.00 67.62 87 GLY A O 1
ATOM 649 N N . CYS A 1 88 ? -6.206 0.369 6.344 1.00 78.31 88 CYS A N 1
ATOM 650 C CA . CYS A 1 88 ? -6.859 -0.940 6.270 1.00 78.31 88 CYS A CA 1
ATOM 651 C C . CYS A 1 88 ? -7.732 -1.083 5.016 1.00 78.31 88 CYS A C 1
ATOM 653 O O . CYS A 1 88 ? -8.230 -0.114 4.447 1.00 78.31 88 CYS A O 1
ATOM 655 N N . THR A 1 89 ? -7.979 -2.323 4.610 1.00 85.81 89 THR A N 1
ATOM 656 C CA . THR A 1 89 ? -8.852 -2.649 3.480 1.00 85.81 89 THR A CA 1
ATOM 657 C C . THR A 1 89 ? -9.727 -3.855 3.793 1.00 85.81 89 THR A C 1
ATOM 659 O O . THR A 1 8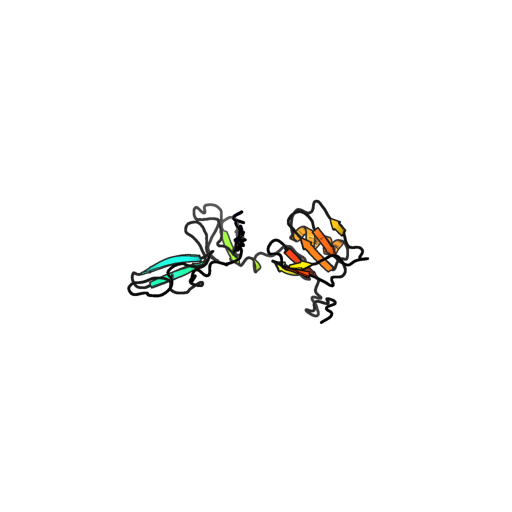9 ? -9.372 -4.701 4.612 1.00 85.81 89 THR A O 1
ATOM 662 N N . SER A 1 90 ? -10.903 -3.918 3.172 1.00 89.81 90 SER A N 1
ATOM 663 C CA . SER A 1 90 ? -11.880 -4.978 3.418 1.00 89.81 90 SER A CA 1
ATOM 664 C C . SER A 1 90 ? -11.491 -6.244 2.660 1.00 89.81 90 SER A C 1
ATOM 666 O O . SER A 1 90 ? -11.549 -6.279 1.431 1.00 89.81 90 SER A O 1
ATOM 668 N N . LYS A 1 91 ? -11.166 -7.311 3.389 1.00 90.69 91 LYS A N 1
ATOM 669 C CA . LYS A 1 91 ? -10.917 -8.650 2.852 1.00 90.69 91 LYS A CA 1
ATOM 670 C C . LYS A 1 91 ? -12.132 -9.540 3.084 1.00 90.69 91 LYS A C 1
ATOM 672 O O . LYS A 1 91 ? -12.536 -9.767 4.223 1.00 90.69 91 LYS A O 1
ATOM 677 N N . LYS A 1 92 ? -12.709 -10.063 2.001 1.00 92.56 92 LYS A N 1
ATOM 678 C CA . LYS A 1 92 ? -13.789 -11.055 2.063 1.00 92.56 92 LYS A CA 1
ATOM 679 C C . LYS A 1 92 ? -13.200 -12.430 2.381 1.00 92.56 92 LYS A C 1
ATOM 681 O O . LYS A 1 92 ? -12.314 -12.891 1.665 1.00 92.56 92 LYS A O 1
ATOM 686 N N . TRP A 1 93 ? -13.708 -13.084 3.421 1.00 88.56 93 TRP A N 1
ATOM 687 C CA . TRP A 1 93 ? -13.327 -14.456 3.780 1.00 88.56 93 TRP A CA 1
ATOM 688 C C . TRP A 1 93 ? -14.414 -15.468 3.403 1.00 88.56 93 TRP A C 1
ATOM 690 O O . TRP A 1 93 ? -14.103 -16.595 3.031 1.00 88.56 93 TRP A O 1
ATOM 700 N N . SER A 1 94 ? -15.683 -15.065 3.471 1.00 94.00 94 SER A N 1
ATOM 701 C CA . SER A 1 94 ? -16.841 -15.842 3.020 1.00 94.00 94 SER A CA 1
ATOM 702 C C . SER A 1 94 ? -17.972 -14.903 2.595 1.00 94.00 94 SER A C 1
ATOM 704 O O . SER A 1 94 ? -17.865 -13.687 2.755 1.00 94.00 94 SER A O 1
ATOM 706 N N . ASP A 1 95 ? -19.061 -15.441 2.046 1.00 94.31 95 ASP A N 1
ATOM 707 C CA . ASP A 1 95 ? -20.242 -14.640 1.682 1.00 94.31 95 ASP A CA 1
ATOM 708 C C . ASP A 1 95 ? -20.819 -13.879 2.881 1.00 94.31 95 ASP A C 1
ATOM 710 O O . ASP A 1 95 ? -21.190 -12.716 2.760 1.00 94.31 95 ASP A O 1
ATOM 714 N N . ASN A 1 96 ? -20.739 -14.471 4.073 1.00 95.56 96 ASN A N 1
ATOM 715 C CA . ASN A 1 96 ? -21.321 -13.915 5.293 1.00 95.56 96 ASN A CA 1
ATOM 716 C C . ASN A 1 96 ? -20.307 -13.122 6.136 1.00 95.56 96 ASN A C 1
ATOM 718 O O . ASN A 1 96 ? -20.655 -12.646 7.217 1.00 95.56 96 ASN A O 1
ATOM 722 N N . TYR A 1 97 ? -19.048 -12.999 5.694 1.00 95.00 97 TYR A N 1
ATOM 723 C CA . TYR A 1 97 ? -17.999 -12.384 6.505 1.00 95.00 97 TYR A CA 1
ATOM 724 C C . TYR A 1 97 ? -16.892 -11.718 5.677 1.00 95.00 97 TYR A C 1
ATOM 726 O O . TYR A 1 97 ? -16.126 -12.370 4.957 1.00 95.00 97 TYR A O 1
ATOM 734 N N . SER A 1 98 ? -16.752 -10.409 5.881 1.00 95.44 98 SER A N 1
ATOM 735 C CA . SER A 1 98 ? -15.609 -9.603 5.448 1.00 95.44 98 SER A CA 1
ATOM 736 C C . SER A 1 98 ? -14.984 -8.898 6.644 1.00 95.44 98 SER A C 1
ATOM 738 O O . SER A 1 98 ? -15.692 -8.454 7.547 1.00 95.44 98 SER A O 1
ATOM 740 N N . GLN A 1 99 ? -13.663 -8.767 6.640 1.00 93.75 99 GLN A N 1
ATOM 741 C CA . GLN A 1 99 ? -12.890 -8.200 7.738 1.00 93.75 99 GLN A CA 1
ATOM 742 C C . GLN A 1 99 ? -11.935 -7.127 7.223 1.00 93.75 99 GLN A C 1
ATOM 744 O O . GLN A 1 99 ? -11.301 -7.306 6.184 1.00 93.75 99 GLN A O 1
ATOM 749 N N . CYS A 1 100 ? -11.781 -6.034 7.961 1.00 89.94 100 CYS A N 1
ATOM 750 C CA . CYS A 1 100 ? -10.715 -5.081 7.699 1.00 89.94 100 CYS A CA 1
ATOM 751 C C . CYS A 1 100 ? -9.374 -5.714 8.047 1.00 89.94 100 CYS A C 1
ATOM 753 O O . CYS A 1 100 ? -9.187 -6.206 9.151 1.00 89.94 100 CYS A O 1
ATOM 755 N N . VAL A 1 101 ? -8.428 -5.696 7.123 1.00 86.50 101 VAL A N 1
ATOM 756 C CA . VAL A 1 101 ? -7.058 -6.173 7.334 1.00 86.50 101 VAL A CA 1
ATOM 757 C C . VAL A 1 101 ? -6.086 -5.048 6.975 1.00 86.50 101 VAL A C 1
ATOM 759 O O . VAL A 1 101 ? -6.483 -4.139 6.235 1.00 86.50 101 VAL A O 1
ATOM 762 N N . PRO A 1 102 ? -4.836 -5.062 7.469 1.00 80.88 102 PRO A N 1
ATOM 763 C CA . PRO A 1 102 ? -3.810 -4.136 7.005 1.00 80.88 102 PRO A CA 1
ATOM 764 C C . PRO A 1 102 ? -3.738 -4.149 5.476 1.00 80.88 102 PRO A C 1
ATOM 766 O O . PRO A 1 102 ? -3.848 -5.207 4.857 1.00 80.88 102 PRO A O 1
ATOM 769 N N . SER A 1 103 ? -3.552 -2.992 4.838 1.00 71.06 103 SER A N 1
ATOM 770 C CA . SER A 1 103 ? -3.526 -2.920 3.366 1.00 71.06 103 SER A CA 1
ATOM 771 C C . SER A 1 103 ? -2.401 -3.752 2.733 1.00 71.06 103 SER A C 1
ATOM 773 O O . SER A 1 103 ? -2.515 -4.127 1.571 1.00 71.06 103 SER A O 1
ATOM 775 N N . SER A 1 104 ? -1.357 -4.091 3.498 1.00 61.62 104 SER A N 1
ATOM 776 C CA . SER A 1 104 ? -0.305 -5.044 3.113 1.00 61.62 104 SER A CA 1
ATOM 777 C C . SER A 1 104 ? -0.783 -6.498 3.015 1.00 61.62 104 SER A C 1
ATOM 779 O O . SER A 1 104 ? -0.188 -7.284 2.285 1.00 61.62 104 SER A O 1
ATOM 781 N N . ASP A 1 105 ? -1.850 -6.856 3.735 1.00 54.94 105 ASP A N 1
ATOM 782 C CA . ASP A 1 105 ? -2.349 -8.233 3.892 1.00 54.94 105 ASP A CA 1
ATOM 783 C C . ASP A 1 105 ? -3.525 -8.547 2.960 1.00 54.94 105 ASP A C 1
ATOM 785 O O . ASP A 1 105 ? -4.049 -9.676 2.915 1.00 54.94 105 ASP A O 1
ATOM 789 N N . ASN A 1 106 ? -3.955 -7.544 2.196 1.00 54.94 106 ASN A N 1
ATOM 790 C CA . ASN A 1 106 ? -4.754 -7.784 1.015 1.00 54.94 106 ASN A CA 1
ATOM 791 C C . ASN A 1 106 ? -3.797 -8.325 -0.043 1.00 54.94 106 ASN A C 1
ATOM 793 O O . ASN A 1 106 ? -2.834 -7.627 -0.369 1.00 54.94 106 ASN A O 1
ATOM 797 N N . PRO A 1 107 ? -3.989 -9.562 -0.536 1.00 53.88 107 PRO A N 1
ATOM 798 C CA . PRO A 1 107 ? -3.111 -10.120 -1.546 1.00 53.88 107 PRO A CA 1
ATOM 799 C C . PRO A 1 107 ? -3.163 -9.199 -2.757 1.00 53.88 107 PRO A C 1
ATOM 801 O O . PRO A 1 107 ? -4.109 -9.220 -3.545 1.00 53.88 107 PRO A O 1
ATOM 804 N N . THR A 1 108 ? -2.152 -8.344 -2.873 1.00 56.12 108 THR A N 1
ATOM 805 C CA . THR A 1 108 ? -1.989 -7.524 -4.054 1.00 56.12 108 THR A CA 1
ATOM 806 C C . THR A 1 108 ? -1.748 -8.526 -5.167 1.00 56.12 108 THR A C 1
ATOM 808 O O . THR A 1 108 ? -0.858 -9.372 -5.068 1.00 56.12 108 THR A O 1
ATOM 811 N N . LYS A 1 109 ? -2.591 -8.496 -6.197 1.00 72.06 109 LYS A N 1
ATOM 812 C CA . LYS A 1 109 ? -2.570 -9.467 -7.295 1.00 72.06 109 LYS A CA 1
ATOM 813 C C . LYS A 1 109 ? -1.431 -9.162 -8.281 1.00 72.06 109 LYS A C 1
ATOM 815 O O . LYS A 1 109 ? -1.630 -9.137 -9.494 1.00 72.06 109 LYS A O 1
ATOM 820 N N . ILE A 1 110 ? -0.255 -8.872 -7.739 1.00 76.56 110 ILE A N 1
ATOM 821 C CA . ILE A 1 110 ? 0.986 -8.628 -8.462 1.00 76.56 110 ILE A CA 1
ATOM 822 C C . ILE A 1 110 ? 1.851 -9.879 -8.418 1.00 76.56 110 ILE A C 1
ATOM 824 O O . ILE A 1 110 ? 1.721 -10.723 -7.529 1.00 76.56 110 ILE A O 1
ATOM 828 N N . SER A 1 111 ? 2.744 -10.004 -9.394 1.00 77.88 111 SER A N 1
ATOM 829 C CA . SER A 1 111 ? 3.729 -11.079 -9.392 1.00 77.88 111 SER A CA 1
ATOM 830 C C . SER A 1 111 ? 4.590 -11.024 -8.122 1.00 77.88 111 SER A C 1
ATOM 832 O O . SER A 1 111 ? 5.032 -9.954 -7.706 1.00 77.88 111 SER A O 1
ATOM 834 N N . SER A 1 112 ? 4.844 -12.183 -7.507 1.00 81.94 112 SER A N 1
ATOM 835 C CA . SER A 1 112 ? 5.525 -12.312 -6.208 1.00 81.94 112 SER A CA 1
ATOM 836 C C . SER A 1 112 ? 6.994 -11.874 -6.209 1.00 81.94 112 SER A C 1
ATOM 838 O O . SER A 1 112 ? 7.630 -11.868 -5.163 1.00 81.94 112 SER A O 1
ATOM 840 N N . ASN A 1 113 ? 7.547 -11.537 -7.373 1.00 88.00 113 ASN A N 1
ATOM 841 C CA . ASN A 1 113 ? 8.910 -11.052 -7.558 1.00 88.00 113 ASN A CA 1
ATOM 842 C C . ASN A 1 113 ? 8.976 -9.527 -7.750 1.00 88.00 113 ASN A C 1
ATOM 844 O O . ASN A 1 113 ? 9.928 -9.036 -8.353 1.00 88.00 113 ASN A O 1
ATOM 848 N N . PHE A 1 114 ? 7.987 -8.778 -7.254 1.00 89.56 114 PHE A N 1
ATOM 849 C CA . PHE A 1 114 ? 8.010 -7.316 -7.207 1.00 89.56 114 PHE A CA 1
ATOM 850 C C . PHE A 1 114 ? 7.884 -6.787 -5.778 1.00 89.56 114 PHE A C 1
ATOM 852 O O . PHE A 1 114 ? 7.074 -7.267 -4.990 1.00 89.56 114 PHE A O 1
ATOM 859 N N . VAL A 1 115 ? 8.658 -5.746 -5.481 1.00 88.25 115 VAL A N 1
ATOM 860 C CA . VAL A 1 115 ? 8.488 -4.874 -4.316 1.00 88.25 115 VAL A CA 1
ATOM 861 C C . VAL A 1 115 ? 7.751 -3.622 -4.760 1.00 88.25 115 VAL A C 1
ATOM 863 O O . VAL A 1 115 ? 8.091 -3.043 -5.789 1.00 88.25 115 VAL A O 1
ATOM 866 N N . MET A 1 116 ? 6.759 -3.199 -3.980 1.00 89.00 116 MET A N 1
ATOM 867 C CA . MET A 1 116 ? 5.995 -1.977 -4.227 1.00 89.00 116 MET A CA 1
ATOM 868 C C . MET A 1 116 ? 6.475 -0.841 -3.330 1.00 89.00 116 MET A C 1
ATOM 870 O O . MET A 1 116 ? 6.845 -1.068 -2.180 1.00 89.00 116 MET A O 1
ATOM 874 N N . SER A 1 117 ? 6.385 0.385 -3.831 1.00 88.19 117 SER A N 1
ATOM 875 C CA . SER A 1 117 ? 6.592 1.604 -3.061 1.00 88.19 117 SER A CA 1
ATOM 876 C C . SER A 1 117 ? 5.467 2.599 -3.336 1.00 88.19 117 SER A C 1
ATOM 878 O O . SER A 1 117 ? 5.073 2.816 -4.484 1.00 88.19 117 SER A O 1
ATOM 880 N N . ASN A 1 118 ? 4.945 3.207 -2.271 1.00 88.38 118 ASN A N 1
ATOM 881 C CA . ASN A 1 118 ? 4.045 4.353 -2.361 1.00 88.38 118 ASN A CA 1
ATOM 882 C C . ASN A 1 118 ? 4.881 5.615 -2.149 1.00 88.38 118 ASN A C 1
ATOM 884 O O . ASN A 1 118 ? 5.685 5.672 -1.222 1.00 88.38 118 ASN A O 1
ATOM 888 N N . GLY A 1 119 ? 4.691 6.630 -2.985 1.00 85.69 119 GLY A N 1
ATOM 889 C CA . GLY A 1 119 ? 5.384 7.904 -2.829 1.00 85.69 119 GLY A CA 1
ATOM 890 C C . GLY A 1 119 ? 6.690 8.038 -3.613 1.00 85.69 119 GLY A C 1
ATOM 891 O O . GLY A 1 119 ? 7.273 9.115 -3.604 1.00 85.69 119 GLY A O 1
ATOM 892 N N . VAL A 1 120 ? 7.155 6.992 -4.304 1.00 89.50 120 VAL A N 1
ATOM 893 C CA . VAL A 1 120 ? 8.379 7.023 -5.126 1.00 89.50 120 VAL A CA 1
ATOM 894 C C . VAL A 1 120 ? 8.000 6.859 -6.594 1.00 89.50 120 VAL A C 1
ATOM 896 O O . VAL A 1 120 ? 7.382 5.858 -6.953 1.00 89.50 120 VAL A O 1
ATOM 899 N N . CYS A 1 121 ? 8.377 7.807 -7.453 1.00 89.44 121 CYS A N 1
ATOM 900 C CA . CYS A 1 121 ? 8.278 7.668 -8.907 1.00 89.44 121 CYS A CA 1
ATOM 901 C C . CYS A 1 121 ? 9.669 7.412 -9.486 1.00 89.44 121 CYS A C 1
ATOM 903 O O . CYS A 1 121 ? 10.594 8.174 -9.202 1.00 89.44 121 CYS A O 1
ATOM 905 N N . PHE A 1 122 ? 9.802 6.408 -10.345 1.00 89.56 122 PHE A N 1
ATOM 906 C CA . PHE A 1 122 ? 11.003 6.231 -11.154 1.00 89.56 122 PHE A CA 1
ATOM 907 C C . PHE A 1 122 ? 10.948 7.152 -12.374 1.00 89.56 122 PHE A C 1
ATOM 909 O O . PHE A 1 122 ? 9.884 7.323 -12.977 1.00 89.56 122 PHE A O 1
ATOM 916 N N . ASP A 1 123 ? 12.079 7.752 -12.735 1.00 85.56 123 ASP A N 1
ATOM 917 C CA . ASP A 1 123 ? 12.170 8.574 -13.938 1.00 85.56 123 ASP A CA 1
ATOM 918 C C . ASP A 1 123 ? 12.678 7.755 -15.130 1.00 85.56 123 ASP A C 1
ATOM 920 O O . ASP A 1 123 ? 13.388 6.755 -14.985 1.00 85.56 123 ASP A O 1
ATOM 924 N N . ARG A 1 124 ? 12.299 8.193 -16.337 1.00 80.56 124 ARG A N 1
ATOM 925 C CA . ARG A 1 124 ? 12.769 7.579 -17.583 1.00 80.56 124 ARG A CA 1
ATOM 926 C C . ARG A 1 124 ? 14.267 7.773 -17.729 1.00 80.56 124 ARG A C 1
ATOM 928 O O . ARG A 1 124 ? 14.782 8.859 -17.481 1.00 80.56 124 ARG A O 1
ATOM 935 N N . THR A 1 125 ? 14.932 6.734 -18.214 1.00 76.00 125 THR A N 1
ATOM 936 C CA . THR A 1 125 ? 16.318 6.857 -18.656 1.00 76.00 125 THR A CA 1
ATOM 937 C C . THR A 1 125 ? 16.357 7.383 -20.086 1.00 76.00 125 THR A C 1
ATOM 939 O O . THR A 1 125 ? 15.619 6.912 -20.959 1.00 76.00 125 THR A O 1
ATOM 942 N N . ASP A 1 126 ? 17.225 8.359 -20.345 1.00 62.41 126 ASP A N 1
ATOM 943 C CA . ASP A 1 126 ? 17.487 8.805 -21.709 1.00 62.41 126 ASP A CA 1
ATOM 944 C C . ASP A 1 126 ? 18.136 7.647 -22.489 1.00 62.41 126 ASP A C 1
ATOM 946 O O . ASP A 1 126 ? 19.097 7.031 -22.028 1.00 62.41 126 ASP A O 1
ATOM 950 N N . ASN A 1 127 ? 17.594 7.336 -23.672 1.00 60.81 127 ASN A N 1
ATOM 951 C CA . ASN A 1 127 ? 17.967 6.208 -24.549 1.00 60.81 127 ASN A CA 1
ATOM 952 C C . ASN A 1 127 ? 17.470 4.806 -24.134 1.00 60.81 127 ASN A C 1
ATOM 954 O O . ASN A 1 127 ? 17.870 3.807 -24.741 1.00 60.81 127 ASN A O 1
ATOM 958 N N . GLY A 1 128 ? 16.567 4.703 -23.156 1.00 61.16 128 GLY A N 1
ATOM 959 C CA . GLY A 1 128 ? 15.875 3.452 -22.840 1.00 61.16 128 GLY A CA 1
ATOM 960 C C . GLY A 1 128 ? 14.805 3.076 -23.877 1.00 61.16 128 GLY A C 1
ATOM 961 O O . GLY A 1 128 ? 14.240 3.922 -24.566 1.00 61.16 128 GLY A O 1
ATOM 962 N N . THR A 1 129 ? 14.431 1.794 -23.942 1.00 63.34 129 THR A N 1
ATOM 963 C CA . THR A 1 129 ? 13.197 1.345 -24.635 1.00 63.34 129 THR A CA 1
ATOM 964 C C . THR A 1 129 ? 11.951 1.644 -23.793 1.00 63.34 129 THR A C 1
ATOM 966 O O . THR A 1 129 ? 11.002 0.860 -23.779 1.00 63.34 129 THR A O 1
ATOM 969 N N . ASP A 1 130 ? 11.999 2.694 -22.981 1.00 73.69 130 ASP A N 1
ATOM 970 C CA . ASP A 1 130 ? 11.026 2.988 -21.938 1.00 73.69 130 ASP A CA 1
ATOM 971 C C . ASP A 1 130 ? 9.860 3.763 -22.551 1.00 73.69 130 ASP A C 1
ATOM 973 O O . ASP A 1 130 ? 10.047 4.705 -23.322 1.00 73.69 130 ASP A O 1
ATOM 977 N N . TYR A 1 131 ? 8.636 3.344 -22.248 1.00 72.81 131 TYR A N 1
ATOM 978 C CA . TYR A 1 131 ? 7.436 3.959 -22.804 1.00 72.81 131 TYR A CA 1
ATOM 979 C C . TYR A 1 131 ? 6.292 3.928 -21.794 1.00 72.81 131 TYR A C 1
ATOM 981 O O . TYR A 1 131 ? 6.216 3.044 -20.940 1.00 72.81 131 TYR A O 1
ATOM 989 N N . ALA A 1 132 ? 5.396 4.907 -21.919 1.00 76.44 132 ALA A N 1
ATOM 990 C CA . ALA A 1 132 ? 4.125 4.916 -21.208 1.00 76.44 132 ALA A CA 1
ATOM 991 C C . ALA A 1 132 ? 3.116 4.096 -22.000 1.00 76.44 132 ALA A C 1
ATOM 993 O O . ALA A 1 132 ? 2.951 4.306 -23.205 1.00 76.44 132 ALA A O 1
ATOM 994 N N . VAL A 1 133 ? 2.402 3.213 -21.313 1.00 76.00 133 VAL A N 1
ATOM 995 C CA . VAL A 1 133 ? 1.235 2.532 -21.871 1.00 76.00 133 VAL A CA 1
ATOM 996 C C . VAL A 1 133 ? -0.028 3.226 -21.348 1.00 76.00 133 VAL A C 1
ATOM 998 O O . VAL A 1 133 ? -0.269 3.212 -20.136 1.00 76.00 133 VAL A O 1
ATOM 1001 N N . PRO A 1 134 ? -0.833 3.859 -22.222 1.00 77.81 134 PRO A N 1
ATOM 1002 C CA . PRO A 1 134 ? -2.142 4.381 -21.844 1.00 77.81 134 PRO A CA 1
ATOM 1003 C C . PRO A 1 134 ? -3.178 3.248 -21.748 1.00 77.81 134 PRO A C 1
ATOM 1005 O O . PRO A 1 134 ? -3.056 2.227 -22.421 1.00 77.81 134 PRO A O 1
ATOM 1008 N N . GLY A 1 135 ? -4.232 3.445 -20.951 1.00 76.31 135 GLY A N 1
ATOM 1009 C CA . GLY A 1 135 ? -5.391 2.536 -20.905 1.00 76.31 135 GLY A CA 1
ATOM 1010 C C . GLY A 1 135 ? -5.269 1.346 -19.947 1.00 76.31 135 GLY A C 1
ATOM 1011 O O . GLY A 1 135 ? -6.185 0.532 -19.867 1.00 76.31 135 GLY A O 1
ATOM 1012 N N . ILE A 1 136 ? -4.174 1.258 -19.194 1.00 82.56 136 ILE A N 1
ATOM 1013 C CA . ILE A 1 136 ? -4.108 0.425 -17.990 1.00 82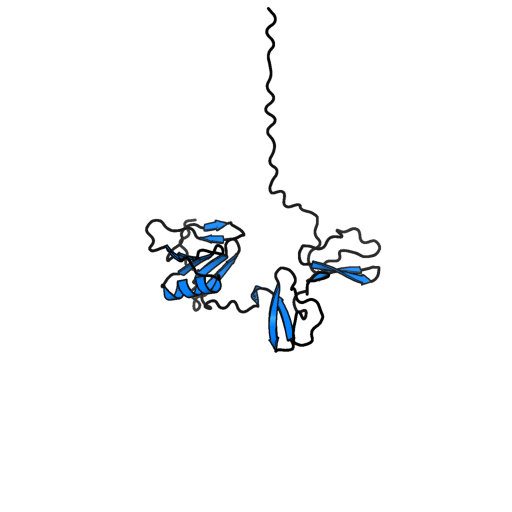.56 136 ILE A CA 1
ATOM 1014 C C . ILE A 1 136 ? -4.940 1.130 -16.912 1.00 82.56 136 ILE A C 1
ATOM 1016 O O . ILE A 1 136 ? -4.861 2.343 -16.816 1.00 82.56 136 ILE A O 1
ATOM 1020 N N . ASN A 1 137 ? -5.780 0.422 -16.151 1.00 84.06 137 ASN A N 1
ATOM 1021 C CA . ASN A 1 137 ? -6.726 1.057 -15.211 1.00 84.06 137 ASN A CA 1
ATOM 1022 C C . ASN A 1 137 ? -6.425 0.755 -13.736 1.00 84.06 137 ASN A C 1
ATOM 1024 O O . ASN A 1 137 ? -7.121 1.253 -12.852 1.00 84.06 137 ASN A O 1
ATOM 1028 N N . SER A 1 138 ? -5.399 -0.048 -13.455 1.00 88.50 138 SER A N 1
ATOM 1029 C CA . SER A 1 138 ? -4.986 -0.399 -12.099 1.00 88.50 138 SER A CA 1
ATOM 1030 C C . SER A 1 138 ? -3.464 -0.492 -11.992 1.00 88.50 138 SER A C 1
ATOM 1032 O O . SER A 1 138 ? -2.752 -0.664 -12.986 1.00 88.50 138 SER A O 1
ATOM 1034 N N . PHE A 1 139 ? -2.955 -0.366 -10.768 1.00 88.06 139 PHE A N 1
ATOM 1035 C CA . PHE A 1 139 ? -1.526 -0.518 -10.513 1.00 88.06 139 PHE A CA 1
ATOM 1036 C C . PHE A 1 139 ? -1.088 -1.974 -10.706 1.00 88.06 139 PHE A C 1
ATOM 1038 O O . PHE A 1 139 ? -0.019 -2.247 -11.240 1.00 88.06 139 PHE A O 1
ATOM 1045 N N . GLU A 1 140 ? -1.948 -2.911 -10.331 1.00 88.44 140 GLU A N 1
ATOM 1046 C CA . GLU A 1 140 ? -1.735 -4.344 -10.455 1.00 88.44 140 GLU A CA 1
ATOM 1047 C C . GLU A 1 140 ? -1.569 -4.749 -11.923 1.00 88.44 140 GLU A C 1
ATOM 1049 O O . GLU A 1 140 ? -0.622 -5.456 -12.270 1.00 88.44 140 GLU A O 1
ATOM 1054 N N . ASP A 1 141 ? -2.434 -4.240 -12.803 1.00 89.12 141 ASP A N 1
ATOM 1055 C CA . ASP A 1 141 ? -2.328 -4.463 -14.246 1.00 89.12 141 ASP A CA 1
ATOM 1056 C C . ASP A 1 141 ? -1.044 -3.845 -14.813 1.00 89.12 141 ASP A C 1
ATOM 1058 O O . ASP A 1 141 ? -0.385 -4.455 -15.653 1.00 89.12 141 ASP A O 1
ATOM 1062 N N . CYS A 1 142 ? -0.643 -2.670 -14.314 1.00 90.75 142 CYS A N 1
ATOM 1063 C CA . CYS A 1 142 ? 0.614 -2.026 -14.696 1.00 90.75 142 CYS A CA 1
ATOM 1064 C C . CYS A 1 142 ? 1.824 -2.920 -14.372 1.00 90.75 142 CYS A C 1
ATOM 1066 O O . CYS A 1 142 ? 2.658 -3.172 -15.241 1.00 90.75 142 CYS A O 1
ATOM 1068 N N . VAL A 1 143 ? 1.898 -3.467 -13.154 1.00 90.62 143 VAL A N 1
ATOM 1069 C CA . VAL A 1 143 ? 2.996 -4.355 -12.724 1.00 90.62 143 VAL A CA 1
ATOM 1070 C C . VAL A 1 143 ? 2.989 -5.690 -13.479 1.00 90.62 143 VAL A C 1
ATOM 1072 O O . VAL A 1 143 ? 4.044 -6.206 -13.861 1.00 90.62 143 VAL A O 1
ATOM 1075 N N . ASN A 1 144 ? 1.808 -6.251 -13.738 1.00 88.56 144 ASN A N 1
ATOM 1076 C CA . ASN A 1 144 ? 1.689 -7.491 -14.502 1.00 88.56 144 ASN A CA 1
ATOM 1077 C C . ASN A 1 144 ? 2.149 -7.297 -15.957 1.00 88.56 144 ASN A C 1
ATOM 1079 O O . ASN A 1 144 ? 2.888 -8.130 -16.484 1.00 88.56 144 ASN A O 1
ATOM 1083 N N . GLU A 1 145 ? 1.811 -6.165 -16.573 1.00 88.31 145 GLU A N 1
ATOM 1084 C CA . GLU A 1 145 ? 2.214 -5.838 -17.943 1.00 88.31 145 GLU A CA 1
ATOM 1085 C C . GLU A 1 145 ? 3.717 -5.506 -18.066 1.00 88.31 145 GLU A C 1
ATOM 1087 O O . GLU A 1 145 ? 4.356 -5.804 -19.078 1.00 88.31 145 GLU A O 1
ATOM 1092 N N . VAL A 1 146 ? 4.346 -4.981 -17.008 1.00 88.19 146 VAL A N 1
ATOM 1093 C CA . VAL A 1 146 ? 5.815 -4.856 -16.933 1.00 88.19 146 VAL A CA 1
ATOM 1094 C C . VAL A 1 146 ? 6.489 -6.221 -17.093 1.00 88.19 146 VAL A C 1
ATOM 1096 O O . VAL A 1 146 ? 7.471 -6.348 -17.832 1.00 88.19 146 VAL A O 1
ATOM 1099 N N . SER A 1 147 ? 5.936 -7.262 -16.464 1.00 82.19 147 SER A N 1
ATOM 1100 C CA . SER A 1 147 ? 6.473 -8.624 -16.559 1.00 82.19 147 SER A CA 1
ATOM 1101 C C . SER A 1 147 ? 6.319 -9.224 -17.955 1.00 82.19 147 SER A C 1
ATOM 1103 O O . SER A 1 147 ? 7.271 -9.822 -18.460 1.00 82.19 147 SER A O 1
ATOM 1105 N N . THR A 1 148 ? 5.158 -9.046 -18.598 1.00 85.31 148 THR A N 1
ATOM 1106 C CA . THR A 1 148 ? 4.896 -9.567 -19.955 1.00 85.31 148 THR A CA 1
ATOM 1107 C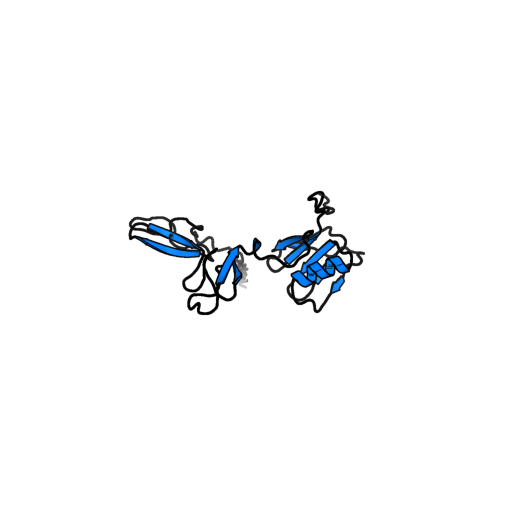 C . THR A 1 148 ? 5.816 -8.926 -20.993 1.00 85.31 148 THR A C 1
ATOM 1109 O O . THR A 1 148 ? 6.236 -9.583 -21.945 1.00 85.31 148 THR A O 1
ATOM 1112 N N . ARG A 1 149 ? 6.201 -7.663 -20.779 1.00 86.00 149 ARG A N 1
ATOM 1113 C CA . ARG A 1 149 ? 7.055 -6.880 -21.686 1.00 86.00 149 ARG A CA 1
ATOM 1114 C C . ARG A 1 149 ? 8.549 -6.958 -21.373 1.00 86.00 149 ARG A C 1
ATOM 1116 O O . ARG A 1 149 ? 9.338 -6.237 -21.985 1.00 86.00 149 ARG A O 1
ATOM 1123 N N . GLY A 1 150 ? 8.958 -7.815 -20.434 1.00 86.19 150 GLY A N 1
ATOM 1124 C CA . GLY A 1 150 ? 10.368 -7.996 -20.071 1.00 86.19 150 GLY A CA 1
ATOM 1125 C C . GLY A 1 150 ? 10.999 -6.761 -19.418 1.00 86.19 150 GLY A C 1
ATOM 1126 O O . GLY A 1 150 ? 12.210 -6.553 -19.517 1.00 86.19 150 GLY A O 1
ATOM 1127 N N . LYS A 1 151 ? 10.176 -5.926 -18.781 1.00 88.06 151 LYS A N 1
ATOM 1128 C CA . LYS A 1 151 ? 10.590 -4.760 -18.003 1.00 88.06 151 LYS A CA 1
ATOM 1129 C C . LYS A 1 151 ? 10.739 -5.149 -16.528 1.00 88.06 151 LYS A C 1
ATOM 1131 O O . LYS A 1 151 ? 10.327 -6.231 -16.102 1.00 88.06 151 LYS A O 1
ATOM 1136 N N . THR A 1 152 ? 11.392 -4.291 -15.759 1.00 89.62 152 THR A N 1
ATOM 1137 C CA . THR A 1 152 ? 11.789 -4.568 -14.367 1.00 89.62 152 THR A CA 1
ATOM 1138 C C . THR A 1 152 ? 11.304 -3.503 -13.394 1.00 89.62 152 THR A C 1
ATOM 1140 O O . THR A 1 152 ? 11.249 -3.780 -12.202 1.00 89.62 152 THR A O 1
ATOM 1143 N N . TYR A 1 153 ? 10.887 -2.332 -13.876 1.00 90.31 153 TYR A N 1
ATOM 1144 C CA . TYR A 1 153 ? 10.336 -1.267 -13.042 1.00 90.31 153 TYR A CA 1
ATOM 1145 C C . TYR A 1 153 ? 9.018 -0.750 -13.610 1.00 90.31 153 TYR A C 1
ATOM 1147 O O . TYR A 1 153 ? 8.836 -0.688 -14.828 1.00 90.31 153 TYR A O 1
ATOM 1155 N N . ALA A 1 154 ? 8.125 -0.346 -12.712 1.00 91.94 154 ALA A N 1
ATOM 1156 C CA . ALA A 1 154 ? 6.827 0.239 -13.012 1.00 91.94 154 ALA A CA 1
ATOM 1157 C C . ALA A 1 154 ? 6.658 1.550 -12.239 1.00 91.94 154 ALA A C 1
ATOM 1159 O O . ALA A 1 154 ? 7.019 1.624 -11.065 1.00 91.94 154 ALA A O 1
ATOM 1160 N N . THR A 1 155 ? 6.061 2.567 -12.850 1.00 92.12 155 THR A N 1
ATOM 1161 C CA . THR A 1 155 ? 5.495 3.724 -12.145 1.00 92.12 155 THR A CA 1
ATOM 1162 C C . THR A 1 155 ? 4.086 3.978 -12.661 1.00 92.12 155 THR A C 1
ATOM 1164 O O . THR A 1 155 ? 3.842 3.991 -13.863 1.00 92.12 155 THR A O 1
ATOM 1167 N N . TRP A 1 156 ? 3.147 4.157 -11.738 1.00 90.56 156 TRP A N 1
ATOM 1168 C CA . TRP A 1 156 ? 1.730 4.348 -12.003 1.00 90.56 156 TRP A CA 1
ATOM 1169 C C . TRP A 1 156 ? 1.241 5.626 -11.335 1.00 90.56 156 TRP A C 1
ATOM 1171 O O . TRP A 1 156 ? 1.406 5.817 -10.129 1.00 90.56 156 TRP A O 1
ATOM 1181 N N . ASN A 1 157 ? 0.600 6.486 -12.124 1.00 83.56 157 ASN A N 1
ATOM 1182 C CA . ASN A 1 157 ? 0.050 7.768 -11.668 1.00 83.56 157 ASN A CA 1
ATOM 1183 C C . ASN A 1 157 ? -1.491 7.809 -11.678 1.00 83.56 157 ASN A C 1
ATOM 1185 O O . ASN A 1 157 ? -2.089 8.882 -11.664 1.00 83.56 157 ASN A O 1
ATOM 1189 N N . GLY A 1 158 ? -2.148 6.649 -11.767 1.00 80.88 158 GLY A N 1
ATOM 1190 C CA . GLY A 1 158 ? -3.609 6.546 -11.839 1.00 80.88 158 GLY A CA 1
ATOM 1191 C C . GLY A 1 158 ? -4.191 6.542 -13.256 1.00 80.88 158 GLY A C 1
ATOM 1192 O O . GLY A 1 158 ? -5.353 6.174 -13.410 1.00 80.88 158 GLY A O 1
ATOM 1193 N N . LYS A 1 159 ? -3.417 6.908 -14.289 1.00 80.31 159 LYS A N 1
ATOM 1194 C CA . LYS A 1 159 ? -3.854 6.847 -15.703 1.00 80.31 159 LYS A CA 1
ATOM 1195 C C . LYS A 1 159 ? -2.800 6.332 -16.684 1.00 80.31 159 LYS A C 1
ATOM 1197 O O . LYS A 1 159 ? -3.155 5.825 -17.746 1.00 80.31 159 LYS A O 1
ATOM 1202 N N . MET A 1 160 ? -1.520 6.491 -16.364 1.00 84.31 160 MET A N 1
ATOM 1203 C CA . MET A 1 160 ? -0.399 6.067 -17.198 1.00 84.31 160 MET A CA 1
ATOM 1204 C C . MET A 1 160 ? 0.530 5.142 -16.425 1.00 84.31 160 MET A C 1
ATOM 1206 O O . MET A 1 160 ? 0.868 5.409 -15.270 1.00 84.31 160 MET A O 1
ATOM 1210 N N . CYS A 1 161 ? 0.918 4.058 -17.097 1.00 90.25 161 CYS A N 1
ATOM 1211 C CA . CYS A 1 161 ? 1.881 3.086 -16.611 1.00 90.25 161 CYS A CA 1
ATOM 1212 C C . CYS A 1 161 ? 3.188 3.291 -17.362 1.00 90.25 161 CYS A C 1
ATOM 1214 O O . CYS A 1 161 ? 3.283 2.975 -18.551 1.00 90.25 161 CYS A O 1
ATOM 1216 N N . ASP A 1 162 ? 4.175 3.841 -16.672 1.00 90.38 162 ASP A N 1
ATOM 1217 C CA . ASP A 1 162 ? 5.534 3.937 -17.168 1.00 90.38 162 ASP A CA 1
ATOM 1218 C C . ASP A 1 162 ? 6.290 2.654 -16.818 1.00 90.38 162 ASP A C 1
ATOM 1220 O O . ASP A 1 162 ? 6.323 2.227 -15.662 1.00 90.38 162 ASP A O 1
ATOM 1224 N N . MET A 1 163 ? 6.870 2.024 -17.837 1.00 88.94 163 MET A N 1
ATOM 1225 C CA . MET A 1 163 ? 7.558 0.742 -17.718 1.00 88.94 163 MET A CA 1
ATOM 1226 C C . MET A 1 163 ? 9.018 0.898 -18.114 1.00 88.94 163 MET A C 1
ATOM 1228 O O . MET A 1 163 ? 9.319 1.308 -19.240 1.00 88.94 163 MET A O 1
ATOM 1232 N N . PHE A 1 164 ? 9.923 0.503 -17.225 1.00 87.69 164 PHE A N 1
ATOM 1233 C CA . PHE A 1 164 ? 11.353 0.729 -17.411 1.00 87.69 164 PHE A CA 1
ATOM 1234 C C . PHE A 1 164 ? 12.142 -0.567 -17.320 1.00 87.69 164 PHE A C 1
ATOM 1236 O O . PHE A 1 164 ? 11.789 -1.497 -16.588 1.00 87.69 164 PHE A O 1
ATOM 1243 N N . LYS A 1 165 ? 13.220 -0.641 -18.102 1.00 86.50 165 LYS A N 1
ATOM 1244 C CA . LYS A 1 165 ? 14.193 -1.739 -17.995 1.00 86.50 165 LYS A CA 1
ATOM 1245 C C . LYS A 1 165 ? 15.299 -1.418 -16.986 1.00 86.50 165 LYS A C 1
ATOM 1247 O O . LYS A 1 165 ? 15.847 -2.323 -16.365 1.00 86.50 165 LYS A O 1
ATOM 1252 N N . LEU A 1 166 ? 15.642 -0.143 -16.861 1.00 82.81 166 LEU A N 1
ATOM 1253 C CA . LEU A 1 166 ? 16.664 0.383 -15.965 1.00 82.81 166 LEU A CA 1
ATOM 1254 C C . LEU A 1 166 ? 16.182 1.735 -15.443 1.00 82.81 166 LEU A C 1
ATOM 1256 O O . LEU A 1 166 ? 15.449 2.432 -16.141 1.00 82.81 166 LEU A O 1
ATOM 1260 N N . VAL A 1 167 ? 16.591 2.082 -14.227 1.00 83.50 167 VAL A N 1
ATOM 1261 C CA . VAL A 1 167 ? 16.278 3.355 -13.574 1.00 83.50 167 VAL A CA 1
ATOM 1262 C C . VAL A 1 167 ? 17.546 3.849 -12.884 1.00 83.50 167 VAL A C 1
ATOM 1264 O O . VAL A 1 167 ? 18.194 3.068 -12.189 1.00 83.50 167 VAL A O 1
ATOM 1267 N N . TYR A 1 168 ? 17.882 5.127 -13.076 1.00 81.81 168 TYR A N 1
ATOM 1268 C CA . TYR A 1 168 ? 19.020 5.790 -12.417 1.00 81.81 168 TYR A CA 1
ATOM 1269 C C . TYR A 1 168 ? 18.592 6.886 -11.442 1.00 81.81 168 TYR A C 1
ATOM 1271 O O . TYR A 1 168 ? 19.327 7.213 -10.517 1.00 81.81 168 TYR A O 1
ATOM 1279 N N . SER A 1 169 ? 17.400 7.451 -11.632 1.00 83.88 169 SER A N 1
ATOM 1280 C CA . SER A 1 169 ? 16.864 8.496 -10.771 1.00 83.88 169 SER A CA 1
ATOM 1281 C C . SER A 1 169 ? 15.418 8.212 -10.392 1.00 83.88 169 SER A C 1
ATOM 1283 O O . SER A 1 169 ? 14.660 7.550 -11.106 1.00 83.88 169 SER A O 1
ATOM 1285 N N . TYR A 1 170 ? 15.046 8.720 -9.227 1.00 88.19 170 TYR A N 1
ATOM 1286 C CA . TYR A 1 170 ? 13.699 8.657 -8.697 1.00 88.19 170 TYR A CA 1
ATOM 1287 C C . TYR A 1 170 ? 13.374 9.972 -7.999 1.00 88.19 170 TYR A C 1
ATOM 1289 O O . TYR A 1 170 ? 14.263 10.711 -7.571 1.00 88.19 170 TYR A O 1
ATOM 1297 N N . LYS A 1 171 ? 12.082 10.244 -7.846 1.00 89.06 171 LYS A N 1
ATOM 1298 C CA . LYS A 1 171 ? 11.575 11.412 -7.129 1.00 89.06 171 LYS A CA 1
ATOM 1299 C C . LYS A 1 171 ? 10.483 11.023 -6.151 1.00 89.06 171 LYS A C 1
ATOM 1301 O O . LYS A 1 171 ? 9.727 10.081 -6.388 1.00 89.06 171 LYS A O 1
ATOM 1306 N N . MET A 1 172 ? 10.381 11.791 -5.073 1.00 88.12 172 MET A N 1
ATOM 1307 C CA . MET A 1 172 ? 9.291 11.654 -4.114 1.00 88.12 172 MET A CA 1
ATOM 1308 C C . MET A 1 172 ? 8.044 12.374 -4.632 1.00 88.12 172 MET A C 1
ATOM 1310 O O . MET A 1 172 ? 8.100 13.547 -4.998 1.00 88.12 172 MET A O 1
ATOM 1314 N N . ASN A 1 173 ? 6.921 11.670 -4.669 1.00 84.00 173 ASN A N 1
ATOM 1315 C CA . ASN A 1 173 ? 5.593 12.210 -4.930 1.00 84.00 173 ASN A CA 1
ATOM 1316 C C . ASN A 1 173 ? 4.550 11.246 -4.357 1.00 84.00 173 ASN A C 1
ATOM 1318 O O . ASN A 1 173 ? 4.393 10.137 -4.864 1.00 84.00 173 ASN A O 1
ATOM 1322 N N . GLU A 1 174 ? 3.808 11.697 -3.348 1.00 80.25 174 GLU A N 1
ATOM 1323 C CA . GLU A 1 174 ? 2.816 10.911 -2.597 1.00 80.25 174 GLU A CA 1
ATOM 1324 C C . GLU A 1 174 ? 1.733 10.262 -3.471 1.00 80.25 174 GLU A C 1
ATOM 1326 O O . GLU A 1 174 ? 1.178 9.228 -3.110 1.00 80.25 174 GLU A O 1
ATOM 1331 N N . SER A 1 175 ? 1.452 10.834 -4.645 1.00 80.25 175 SER A N 1
ATOM 1332 C CA . SER A 1 175 ? 0.461 10.294 -5.582 1.00 80.25 175 SER A CA 1
ATOM 1333 C C . SER A 1 175 ? 0.978 9.139 -6.451 1.00 80.25 175 SER A C 1
ATOM 1335 O O . SER A 1 175 ? 0.178 8.453 -7.091 1.00 80.25 175 SER A O 1
ATOM 1337 N N . CYS A 1 176 ? 2.295 8.901 -6.489 1.00 83.81 176 CYS A N 1
ATOM 1338 C CA . CYS A 1 176 ? 2.893 7.821 -7.271 1.00 83.81 176 CYS A CA 1
ATOM 1339 C C . CYS A 1 176 ? 2.828 6.481 -6.540 1.00 83.81 176 CYS A C 1
ATOM 1341 O O . CYS A 1 176 ? 3.145 6.374 -5.355 1.00 83.81 176 CYS A O 1
ATOM 1343 N N . LYS A 1 177 ? 2.535 5.429 -7.304 1.00 91.56 177 LYS A N 1
ATOM 1344 C CA . LYS A 1 177 ? 2.825 4.046 -6.922 1.00 91.56 177 LYS A CA 1
ATOM 1345 C C . LYS A 1 177 ? 3.866 3.483 -7.870 1.00 91.56 177 LYS A C 1
ATOM 1347 O O . LYS A 1 177 ? 3.757 3.672 -9.080 1.00 91.56 177 LYS A O 1
ATOM 1352 N N . SER A 1 178 ? 4.858 2.781 -7.353 1.00 91.81 178 SER A N 1
ATOM 1353 C CA . SER A 1 178 ? 5.893 2.156 -8.170 1.00 91.81 178 SER A CA 1
ATOM 1354 C C . SER A 1 178 ? 6.181 0.736 -7.725 1.00 91.81 178 SER A C 1
ATOM 1356 O O . SER A 1 178 ? 5.878 0.345 -6.598 1.00 91.81 178 SER A O 1
ATOM 1358 N N . ALA A 1 179 ? 6.737 -0.056 -8.637 1.00 92.06 179 ALA A N 1
ATOM 1359 C CA . ALA A 1 179 ? 7.191 -1.403 -8.338 1.00 92.06 179 ALA A CA 1
ATOM 1360 C C . ALA A 1 179 ? 8.555 -1.670 -8.967 1.00 92.06 179 ALA A C 1
ATOM 1362 O O . ALA A 1 179 ? 8.813 -1.244 -10.093 1.00 92.06 179 ALA A O 1
ATOM 1363 N N . ALA A 1 180 ? 9.400 -2.406 -8.256 1.00 91.50 180 ALA A N 1
ATOM 1364 C CA . ALA A 1 180 ? 10.694 -2.870 -8.731 1.00 91.50 180 ALA A CA 1
ATOM 1365 C C . ALA A 1 180 ? 10.758 -4.393 -8.638 1.00 91.50 180 ALA A C 1
ATOM 1367 O O . ALA A 1 180 ? 10.415 -4.985 -7.612 1.00 91.50 180 ALA A O 1
ATOM 1368 N N . LYS A 1 181 ? 11.191 -5.028 -9.722 1.00 90.62 181 LYS A N 1
ATOM 1369 C CA . LYS A 1 181 ? 11.395 -6.468 -9.780 1.00 90.62 181 LYS A CA 1
ATOM 1370 C C . LYS A 1 181 ? 12.625 -6.838 -8.958 1.00 90.62 181 LYS A C 1
ATOM 1372 O O . LYS A 1 181 ? 13.678 -6.225 -9.114 1.00 90.62 181 LYS A O 1
ATOM 1377 N N . PHE A 1 182 ? 12.507 -7.876 -8.145 1.00 89.06 182 PHE A N 1
ATOM 1378 C CA . PHE A 1 182 ? 13.605 -8.433 -7.365 1.00 89.06 182 PHE A CA 1
ATOM 1379 C C . PHE A 1 182 ? 13.839 -9.896 -7.733 1.00 89.06 182 PHE A C 1
ATOM 1381 O O . PHE A 1 182 ? 12.993 -10.551 -8.350 1.00 89.06 182 PHE A O 1
ATOM 1388 N N . ASN A 1 183 ? 15.012 -10.416 -7.386 1.00 85.25 183 ASN A N 1
ATOM 1389 C CA . ASN A 1 183 ? 15.298 -11.837 -7.524 1.00 85.25 183 ASN A CA 1
ATOM 1390 C C . ASN A 1 183 ? 14.737 -12.584 -6.297 1.00 85.25 183 ASN A C 1
ATOM 1392 O O . ASN A 1 183 ? 15.276 -12.392 -5.208 1.00 85.25 183 ASN A O 1
ATOM 1396 N N . PRO A 1 184 ? 13.714 -13.447 -6.438 1.00 83.69 184 PRO A N 1
ATOM 1397 C CA . PRO A 1 184 ? 13.097 -14.130 -5.299 1.00 83.69 184 PRO A CA 1
ATOM 1398 C C . PRO A 1 184 ? 13.983 -15.2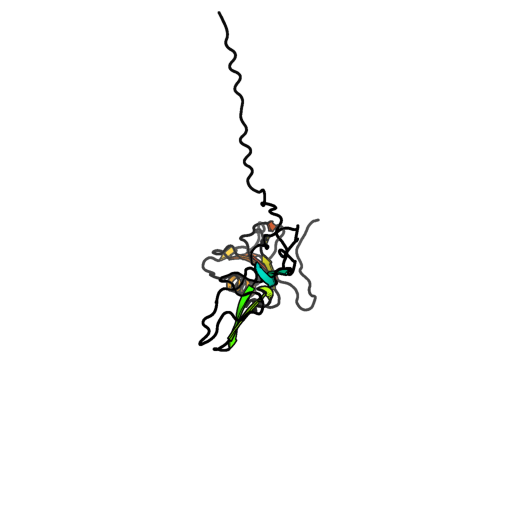14 -4.670 1.00 83.69 184 PRO A C 1
ATOM 1400 O O . PRO A 1 184 ? 13.787 -15.550 -3.507 1.00 83.69 184 PRO A O 1
ATOM 1403 N N . ASP A 1 185 ? 14.977 -15.731 -5.397 1.00 87.31 185 ASP A N 1
ATOM 1404 C CA . ASP A 1 185 ? 15.919 -16.723 -4.868 1.00 87.31 185 ASP A CA 1
ATOM 1405 C C . ASP A 1 185 ? 17.017 -16.058 -4.027 1.00 87.31 185 ASP A C 1
ATOM 1407 O O . ASP A 1 185 ? 17.528 -16.644 -3.075 1.00 87.31 185 ASP A O 1
ATOM 1411 N N . LYS A 1 186 ? 17.392 -14.822 -4.382 1.00 86.44 186 LYS A N 1
ATOM 1412 C CA . LYS A 1 186 ? 18.459 -14.055 -3.715 1.00 86.44 186 LYS A CA 1
ATOM 1413 C C . LYS A 1 186 ? 17.950 -12.981 -2.758 1.00 86.44 186 LYS A C 1
ATOM 1415 O O . LYS A 1 186 ? 18.752 -12.450 -1.999 1.00 86.44 186 LYS A O 1
ATOM 1420 N N . TRP A 1 187 ? 16.659 -12.657 -2.816 1.00 81.56 187 TRP A N 1
ATOM 1421 C CA . TRP A 1 187 ? 16.042 -11.530 -2.108 1.00 81.56 187 TRP A CA 1
ATOM 1422 C C . TRP A 1 187 ? 16.765 -10.199 -2.357 1.00 81.56 187 TRP A C 1
ATOM 1424 O O . TRP A 1 187 ? 16.901 -9.373 -1.461 1.00 81.56 187 TRP A O 1
ATOM 1434 N N . ASP A 1 188 ? 17.236 -10.011 -3.592 1.00 82.06 188 ASP A N 1
ATOM 1435 C CA . ASP A 1 188 ? 18.079 -8.882 -3.991 1.00 82.06 188 ASP A CA 1
ATOM 1436 C C . ASP A 1 188 ? 17.407 -8.029 -5.077 1.00 82.06 188 ASP A C 1
ATOM 1438 O O . ASP A 1 188 ? 16.793 -8.557 -6.015 1.00 82.06 188 ASP A O 1
ATOM 1442 N N . CYS A 1 189 ? 17.564 -6.710 -4.952 1.00 74.69 189 CYS A N 1
ATOM 1443 C CA . CYS A 1 189 ? 17.105 -5.692 -5.893 1.00 74.69 189 CYS A CA 1
ATOM 1444 C C . CYS A 1 189 ? 18.331 -5.002 -6.494 1.00 74.69 189 CYS A C 1
ATOM 1446 O O . CYS A 1 189 ? 19.051 -4.296 -5.796 1.00 74.69 189 CYS A O 1
ATOM 1448 N N . GLN A 1 190 ? 18.545 -5.143 -7.800 1.00 67.38 190 GLN A N 1
ATOM 1449 C CA . GLN A 1 190 ? 19.690 -4.522 -8.468 1.00 67.38 190 GLN A CA 1
ATOM 1450 C C . GLN A 1 190 ? 19.249 -3.234 -9.151 1.00 67.38 190 GLN A C 1
ATOM 1452 O O . GLN A 1 190 ? 18.584 -3.284 -10.179 1.00 67.38 190 GLN A O 1
ATOM 1457 N N . GLY A 1 191 ? 19.597 -2.088 -8.567 1.00 65.19 191 GLY A N 1
ATOM 1458 C CA . GLY A 1 191 ? 19.484 -0.770 -9.192 1.00 65.19 191 GLY A CA 1
ATOM 1459 C C . GLY A 1 191 ? 20.870 -0.153 -9.345 1.00 65.19 191 GLY A C 1
ATOM 1460 O O . GLY A 1 191 ? 21.718 -0.332 -8.473 1.00 65.19 191 GLY A O 1
ATOM 1461 N N . ASN A 1 192 ? 21.110 0.564 -10.444 1.00 58.28 192 ASN A N 1
ATOM 1462 C CA . ASN A 1 192 ? 22.321 1.370 -10.567 1.00 58.28 192 ASN A CA 1
ATOM 1463 C C . ASN A 1 192 ? 22.133 2.605 -9.686 1.00 58.28 192 ASN A C 1
ATOM 1465 O O . ASN A 1 192 ? 21.312 3.464 -10.004 1.00 58.28 192 ASN A O 1
ATOM 1469 N N . MET A 1 193 ? 22.864 2.674 -8.580 1.00 55.09 193 MET A N 1
ATOM 1470 C CA . MET A 1 193 ? 22.951 3.879 -7.768 1.00 55.09 193 MET A CA 1
ATOM 1471 C C . MET A 1 193 ? 24.410 4.314 -7.745 1.00 55.09 193 MET A C 1
ATOM 1473 O O . MET A 1 193 ? 25.254 3.612 -7.190 1.00 55.09 193 MET A O 1
ATOM 1477 N N . ASP A 1 194 ? 24.689 5.452 -8.373 1.00 48.78 194 ASP A N 1
ATOM 1478 C CA . ASP A 1 194 ? 25.921 6.196 -8.139 1.00 48.78 194 ASP A CA 1
ATOM 1479 C C . ASP A 1 194 ?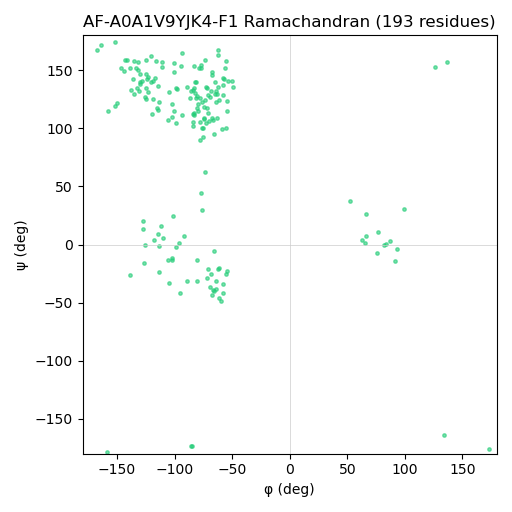 25.726 6.937 -6.807 1.00 48.78 194 ASP A C 1
ATOM 1481 O O . ASP A 1 194 ? 24.931 7.875 -6.735 1.00 48.78 194 ASP A O 1
ATOM 1485 N N . TYR A 1 195 ? 26.375 6.467 -5.738 1.00 48.94 195 TYR A N 1
ATOM 1486 C CA . TYR A 1 195 ? 26.533 7.240 -4.500 1.00 48.94 195 TYR A CA 1
ATOM 1487 C C . TYR A 1 195 ? 27.887 7.940 -4.505 1.00 48.94 195 TYR A C 1
ATOM 1489 O O . TYR A 1 195 ? 28.902 7.237 -4.716 1.00 48.94 195 TYR A O 1
#

Foldseek 3Di:
DDDDDDDDDDPPDPPPDPPPPPPPADEAFDWQDAVPDDDHNHHDAQWDWDDPDRGTIGTHGADPQAAGAFGWQDAVPDPHRNHHGPQWDWADPDNGTIGTHGPVPPPLLADPQKDKDAFKAFDDDVPFPKDKDFDDQDPRSLRNVLVVVVFFKWKDQRTIIITGNAGADMGGDRSIMMMGGHDPVVRDGDHDYDD

Organism: NCBI:txid74557

Secondary structure (DSSP, 8-state):
------------------------EEPTTSEEESTT--S--EEPTTEEEEEEETTEEEEEE-BTTBBPTTSEEE-TT--S--PBPTTEEEEEEETTEEEEEETTSS---S-TTEEEEEEEEEPPPTTSS-EEEET--SHHHHHHHHHHTT--EEEE-SSEEEEES--S-EEEEEEEEEEEE-BTTTTB-------

pLDDT: mean 78.19, std 15.85, range [32.59, 96.44]

InterPro domains:
  IPR000254 Cellulose-binding domain [PF00734] (31-56)
  IPR000254 Cellulose-binding domain [PF00734] (70-97)
  IPR000254 Cellulose-binding domain [PS51164] (24-60)
  IPR000254 Cellulose-binding domain [PS51164] (65-101)
  IPR000254 Cellulose-binding domain [SM00236] (27-60)
  IPR000254 Cellulose-binding domain [SM00236] (68-101)
  IPR035971 Cellulose-binding domain superfamily [SSF57180] (28-59)
  IPR035971 Cellulose-binding domain superfamily [SSF57180] (67-101)

Radius of gyration: 24.64 Å; Cα contacts (8 Å, |Δi|>4): 398; chains: 1; bounding box: 54×89×60 Å

Nearest PDB structures (foldseek):
  4qi4-assembly1_A  TM=9.746E-01  e=3.277E-02  Thermothelomyces myriococcoides
  4qi6-assembly1_A  TM=9.934E-01  e=3.869E-02  Thermothelomyces myriococcoides
  4qi7-assembly1_A  TM=9.343E-01  e=1.307E-01  Neurospora crassa OR74A
  5x37-assembly1_A  TM=8.739E-01  e=1.170E-01  Trichoderma reesei
  4qi7-assembly2_B  TM=8.935E-01  e=3.350E-01  Neurospora crassa OR74A

Mean predicted aligned error: 16.32 Å